Protein AF-A0A358JTB9-F1 (afdb_monomer)

Secondary structure (DSSP, 8-state):
-------------------------EEE-------SEEEEE-SHHHHTGGG--BTSEEEEE-S-TT-SS--EEEEEEEE-SS-TT----HHHHHHHHHHHHHHHTT-SEE-HHHHHHHHTT--SSS---HHHHHHHHHHHHHHHHEEEEEEETT----EEEESS-EEEEEEEETTEEEEEEEE-S--HHHHS--S-EEEEEGGGG--TTT-SS--HHHHHHHHHHHHHHHHHHTTSS-SEEEHHHHHHHTT-SS--HHHHHHHHHHHHHHHHHHHHTTSSSEEEEEEETTEEEEEEEE----

Solvent-accessible surface area (backbone atoms only — not comparable to full-atom values): 17750 Å² total; per-residue (Å²): 135,88,83,84,90,84,92,80,88,75,81,81,77,75,75,79,76,71,75,77,78,77,78,63,52,76,44,78,65,85,74,89,52,82,43,66,46,36,38,43,79,61,38,65,71,73,68,44,42,86,73,62,53,70,80,39,78,46,78,41,77,71,46,59,95,87,42,94,65,80,40,51,32,41,36,32,35,39,69,77,62,96,60,97,79,72,73,70,43,67,63,38,52,50,53,49,24,26,49,51,18,31,40,76,49,71,36,51,65,46,37,40,63,58,40,54,26,52,57,39,28,50,63,96,82,67,86,75,56,68,73,58,36,48,55,38,46,57,39,52,54,48,30,44,36,26,33,39,38,37,41,44,73,96,45,92,68,62,51,73,48,30,45,36,45,52,47,71,26,36,27,38,58,92,94,42,78,42,70,25,34,38,49,78,55,80,41,48,80,75,65,59,91,57,98,38,61,48,77,45,62,20,63,73,48,38,40,62,93,68,43,83,72,79,46,73,65,52,50,47,48,50,56,50,50,52,54,51,49,54,35,27,74,69,70,74,41,72,49,64,48,46,48,64,61,52,30,56,67,69,69,45,88,78,73,47,74,67,50,52,53,52,52,50,53,50,51,52,40,50,51,48,49,35,32,76,69,62,72,30,69,46,74,44,82,40,64,60,86,95,43,78,47,30,38,37,55,41,62,73,86,128

Radius of gyration: 23.92 Å; Cα contacts (8 Å, |Δi|>4): 451; chains: 1; bounding box: 67×78×58 Å

Nearest PDB structures (foldseek):
  2k86-assembly1_A  TM=4.422E-01  e=5.696E+00  Homo sapiens
  7x2u-assembly1_D  TM=4.436E-01  e=5.067E+00  Homo sapiens
  2xv4-assembly1_S  TM=2.880E-01  e=2.371E+00  Homo sapiens
  2e64-assembly1_A  TM=1.725E-01  e=2.995E+00  Pyrococcus horikoshii OT3

Foldseek 3Di:
DDDDDDDDDDDPPPPPPPPPPPPFAEDEDPDQFQQQKFKQQQFPVLVCLVVADAPDKDKDFRDDPPDPDIWIKIKHKHFQDDDPPLRQALLLSLLLSLVLSSVVRVDQKFALVSSLCLLQVHDPPDDDDPVSSVVSVSSVVRQQRMWMWMGTPPDPDIQTHGQFPWGWHFYDDPPDTGTMTRGPDRRRSVVPPDPRMDMDGSNLSHLCVQDVDQDSLLSSLSVVVVSQLVCVLVVNDAQWDFVVVSCVSVVHPDADPVNVVVNVSSNVSSQVSCCVVLVFVDKDFDDDPPDTGTIGTHHDRD

Mean predicted aligned error: 8.47 Å

pLDDT: mean 85.27, std 17.29, range [26.61, 98.44]

Structure (mmCIF, N/CA/C/O backbone):
data_AF-A0A358JTB9-F1
#
_entry.id   AF-A0A358JTB9-F1
#
loop_
_atom_site.group_PDB
_atom_site.id
_atom_site.type_symbol
_atom_site.label_atom_id
_atom_site.label_alt_id
_atom_site.label_comp_id
_atom_site.label_asym_id
_atom_site.label_entity_id
_atom_site.label_seq_id
_atom_site.pdbx_PDB_ins_code
_atom_site.Cartn_x
_atom_site.Cartn_y
_atom_site.Cartn_z
_atom_site.occupancy
_atom_site.B_iso_or_equiv
_atom_site.auth_seq_id
_atom_site.auth_comp_id
_atom_site.auth_asym_id
_atom_site.auth_atom_id
_atom_site.pdbx_PDB_model_num
ATOM 1 N N . MET A 1 1 ? 42.962 61.007 -30.031 1.00 36.38 1 MET A N 1
ATOM 2 C CA . MET A 1 1 ? 43.583 60.601 -28.750 1.00 36.38 1 MET A CA 1
ATOM 3 C C . MET A 1 1 ? 43.203 59.144 -28.533 1.00 36.38 1 MET A C 1
ATOM 5 O O . MET A 1 1 ? 42.040 58.893 -28.272 1.00 36.38 1 MET A O 1
ATOM 9 N N . LEU A 1 2 ? 43.997 58.202 -29.063 1.00 28.02 2 LEU A N 1
ATOM 10 C CA . LEU A 1 2 ? 45.122 57.519 -28.379 1.00 28.02 2 LEU A CA 1
ATOM 11 C C . LEU A 1 2 ? 44.565 56.667 -27.213 1.00 28.02 2 LEU A C 1
ATOM 13 O O . LEU A 1 2 ? 44.093 57.263 -26.257 1.00 28.02 2 LEU A O 1
ATOM 17 N N . VAL A 1 3 ? 44.527 55.322 -27.221 1.00 29.31 3 VAL A N 1
ATOM 18 C CA . VAL A 1 3 ? 45.438 54.304 -27.798 1.00 29.31 3 VAL A CA 1
ATOM 19 C C . VAL A 1 3 ? 44.709 52.963 -28.125 1.00 29.31 3 VAL A C 1
ATOM 21 O O . VAL A 1 3 ? 43.891 52.500 -27.341 1.00 29.31 3 VAL A O 1
ATOM 24 N N . GLN A 1 4 ? 45.045 52.410 -29.307 1.00 29.06 4 GLN A N 1
ATOM 25 C CA . GLN A 1 4 ? 45.130 51.023 -29.868 1.00 29.06 4 GLN A CA 1
ATOM 26 C C . GLN A 1 4 ? 44.635 49.779 -29.070 1.00 29.06 4 GLN A C 1
ATOM 28 O O . GLN A 1 4 ? 44.999 49.610 -27.914 1.00 29.06 4 GLN A O 1
ATOM 33 N N . THR A 1 5 ? 43.730 48.931 -29.613 1.00 33.41 5 THR A N 1
ATOM 34 C CA . THR A 1 5 ? 43.894 47.673 -30.430 1.00 33.41 5 THR A CA 1
ATOM 35 C C . THR A 1 5 ? 44.739 46.555 -29.782 1.00 33.41 5 THR A C 1
ATOM 37 O O . THR A 1 5 ? 45.914 46.761 -29.510 1.00 33.41 5 THR A O 1
ATOM 40 N N . SER A 1 6 ? 44.229 45.331 -29.590 1.00 29.33 6 SER A N 1
ATOM 41 C CA . SER A 1 6 ? 44.178 44.309 -30.652 1.00 29.33 6 SER A CA 1
ATOM 42 C C . SER A 1 6 ? 43.242 43.132 -30.330 1.00 29.33 6 SER A C 1
ATOM 44 O O . SER A 1 6 ? 43.106 42.694 -29.189 1.00 29.33 6 SER A O 1
ATOM 46 N N . GLU A 1 7 ? 42.604 42.644 -31.392 1.00 35.16 7 GLU A N 1
ATOM 47 C CA . GLU A 1 7 ? 41.794 41.435 -31.475 1.00 35.16 7 GLU A CA 1
ATOM 48 C C . GLU A 1 7 ? 42.663 40.176 -31.342 1.00 35.16 7 GLU A C 1
ATOM 50 O O . GLU A 1 7 ? 43.732 40.066 -31.940 1.00 35.16 7 GLU A O 1
ATOM 55 N N . GLY A 1 8 ? 42.160 39.209 -30.581 1.00 29.36 8 GLY A N 1
ATOM 56 C CA . GLY A 1 8 ? 42.740 37.882 -30.395 1.00 29.36 8 GLY A CA 1
ATOM 57 C C . GLY A 1 8 ? 41.658 36.920 -29.919 1.00 29.36 8 GLY A C 1
ATOM 58 O O . GLY A 1 8 ? 41.748 36.356 -28.834 1.00 29.36 8 GLY A O 1
ATOM 59 N N . GLY A 1 9 ? 40.573 36.818 -30.690 1.00 32.62 9 GLY A N 1
ATOM 60 C CA . GLY A 1 9 ? 39.510 35.848 -30.458 1.00 32.62 9 GLY A CA 1
ATOM 61 C C . GLY A 1 9 ? 39.944 34.468 -30.938 1.00 32.62 9 GLY A C 1
ATOM 62 O O . GLY A 1 9 ? 39.880 34.184 -32.129 1.00 32.62 9 GLY A O 1
ATOM 63 N N . SER A 1 10 ? 40.365 33.609 -30.013 1.00 30.97 10 SER A N 1
ATOM 64 C CA . SER A 1 10 ? 40.464 32.167 -30.236 1.00 30.97 10 SER A CA 1
ATOM 65 C C . SER A 1 10 ? 39.350 31.471 -29.457 1.00 30.97 10 SER A C 1
ATOM 67 O O . SER A 1 10 ? 39.393 31.372 -28.232 1.00 30.97 10 SER A O 1
ATOM 69 N N . GLU A 1 11 ? 38.337 31.070 -30.221 1.00 29.67 11 GLU A N 1
ATOM 70 C CA . GLU A 1 11 ? 37.291 30.079 -29.967 1.00 29.67 11 GLU A CA 1
ATOM 71 C C . GLU A 1 11 ? 37.370 29.329 -28.626 1.00 29.67 11 GLU A C 1
ATOM 73 O O . GLU A 1 11 ? 38.140 28.383 -28.452 1.00 29.67 11 GLU A O 1
ATOM 78 N N . ILE A 1 12 ? 36.453 29.655 -27.712 1.00 26.61 12 ILE A N 1
ATOM 79 C CA . ILE A 1 12 ? 36.006 28.679 -26.721 1.00 26.61 12 ILE A CA 1
ATOM 80 C C . ILE A 1 12 ? 35.143 27.680 -27.493 1.00 26.61 12 ILE A C 1
ATOM 82 O O . ILE A 1 12 ? 33.977 27.943 -27.789 1.00 26.61 12 ILE A O 1
ATOM 86 N N . LYS A 1 13 ? 35.735 26.537 -27.852 1.00 30.64 13 LYS A N 1
ATOM 87 C CA . LYS A 1 13 ? 34.982 25.350 -28.259 1.00 30.64 13 LYS A CA 1
ATOM 88 C C . LYS A 1 13 ? 34.082 24.958 -27.093 1.00 30.64 13 LYS A C 1
ATOM 90 O O . LYS A 1 13 ? 34.521 24.302 -26.152 1.00 30.64 13 LYS A O 1
ATOM 95 N N . ILE A 1 14 ? 32.822 25.374 -27.162 1.00 30.16 14 ILE A N 1
ATOM 96 C CA . ILE A 1 14 ? 31.749 24.751 -26.399 1.00 30.16 14 ILE A CA 1
ATOM 97 C C . ILE A 1 14 ? 31.669 23.330 -26.950 1.00 30.16 14 ILE A C 1
ATOM 99 O O . ILE A 1 14 ? 31.154 23.098 -28.044 1.00 30.16 14 ILE A O 1
ATOM 103 N N . ALA A 1 15 ? 32.275 22.388 -26.232 1.00 31.12 15 ALA A N 1
ATOM 104 C CA . ALA A 1 15 ? 31.964 20.990 -26.413 1.00 31.12 15 ALA A CA 1
ATOM 105 C C . ALA A 1 15 ? 30.465 20.855 -26.127 1.00 31.12 15 ALA A C 1
ATOM 107 O O . ALA A 1 15 ? 30.024 20.982 -24.986 1.00 31.12 15 ALA A O 1
ATOM 108 N N . ASN A 1 16 ? 29.682 20.664 -27.188 1.00 34.22 16 ASN A N 1
ATOM 109 C CA . ASN A 1 16 ? 28.409 19.976 -27.088 1.00 34.22 16 ASN A CA 1
ATOM 110 C C . ASN A 1 16 ? 28.732 18.591 -26.519 1.00 34.22 16 ASN A C 1
ATOM 112 O O . ASN A 1 16 ? 29.048 17.667 -27.269 1.00 34.22 16 ASN A O 1
ATOM 116 N N . GLU A 1 17 ? 28.705 18.457 -25.195 1.00 36.50 17 GLU A N 1
ATOM 117 C CA . GLU A 1 17 ? 28.453 17.165 -24.579 1.00 36.50 17 GLU A CA 1
ATOM 118 C C . GLU A 1 17 ? 27.043 16.778 -25.010 1.00 36.50 17 GLU A C 1
ATOM 120 O O . GLU A 1 17 ? 26.035 17.291 -24.525 1.00 36.50 17 GLU A O 1
ATOM 125 N N . LEU A 1 18 ? 27.020 15.946 -26.050 1.00 36.28 18 LEU A N 1
ATOM 126 C CA . LEU A 1 18 ? 25.883 15.158 -26.476 1.00 36.28 18 LEU A CA 1
ATOM 127 C C . LEU A 1 18 ? 25.197 14.621 -25.222 1.00 36.28 18 LEU A C 1
ATOM 129 O O . LEU A 1 18 ? 25.770 13.813 -24.494 1.00 36.28 18 LEU A O 1
ATOM 133 N N . SER A 1 19 ? 23.969 15.074 -24.975 1.00 39.47 19 SER A N 1
ATOM 134 C CA . SER A 1 19 ? 23.049 14.326 -24.137 1.00 39.47 19 SER A CA 1
ATOM 135 C C . SER A 1 19 ? 22.984 12.924 -24.728 1.00 39.47 19 SER A C 1
ATOM 137 O O . SER A 1 19 ? 22.499 12.767 -25.850 1.00 39.47 19 SER A O 1
ATOM 139 N N . GLU A 1 20 ? 23.524 11.932 -24.024 1.00 39.94 20 GLU A N 1
ATOM 140 C CA . GLU A 1 20 ? 23.315 10.535 -24.371 1.00 39.94 20 GLU A CA 1
ATOM 141 C C . GLU A 1 20 ? 21.801 10.329 -24.486 1.00 39.94 20 GLU A C 1
ATOM 143 O O . GLU A 1 20 ? 21.075 10.394 -23.490 1.00 39.94 20 GLU A O 1
ATOM 148 N N . GLU A 1 21 ? 21.302 10.143 -25.710 1.00 40.84 21 GLU A N 1
ATOM 149 C CA . GLU A 1 21 ? 19.963 9.616 -25.931 1.00 40.84 21 GLU A CA 1
ATOM 150 C C . GLU A 1 21 ? 19.952 8.230 -25.294 1.00 40.84 21 GLU A C 1
ATOM 152 O O . GLU A 1 21 ? 20.374 7.243 -25.899 1.00 40.84 21 GLU A O 1
ATOM 157 N N . THR A 1 22 ? 19.527 8.156 -24.031 1.00 48.09 22 THR A N 1
ATOM 158 C CA . THR A 1 22 ? 19.344 6.886 -23.342 1.00 48.09 22 THR A CA 1
ATOM 159 C C . THR A 1 22 ? 18.311 6.110 -24.144 1.00 48.09 22 THR A C 1
ATOM 161 O O . THR A 1 22 ? 17.117 6.417 -24.117 1.00 48.09 22 THR A O 1
ATOM 164 N N . THR A 1 23 ? 18.775 5.149 -24.935 1.00 58.22 23 THR A N 1
ATOM 165 C CA . THR A 1 23 ? 17.913 4.391 -25.830 1.00 58.22 23 THR A CA 1
ATOM 166 C C . THR A 1 23 ? 17.048 3.488 -24.957 1.00 58.22 23 THR A C 1
ATOM 168 O O . THR A 1 23 ? 17.535 2.530 -24.363 1.00 58.22 23 THR A O 1
ATOM 171 N N . ILE A 1 24 ? 15.768 3.832 -24.808 1.00 74.31 24 ILE A N 1
ATOM 172 C CA . ILE A 1 24 ? 14.828 3.029 -24.023 1.00 74.31 24 ILE A CA 1
ATOM 173 C C . ILE A 1 24 ? 14.549 1.738 -24.799 1.00 74.31 24 ILE A C 1
ATOM 175 O O . ILE A 1 24 ? 13.971 1.775 -25.889 1.00 74.31 24 ILE A O 1
ATOM 179 N N . GLU A 1 25 ? 14.942 0.602 -24.222 1.00 82.69 25 GLU A N 1
ATOM 180 C CA . GLU A 1 25 ? 14.708 -0.728 -24.788 1.00 82.69 25 GLU A CA 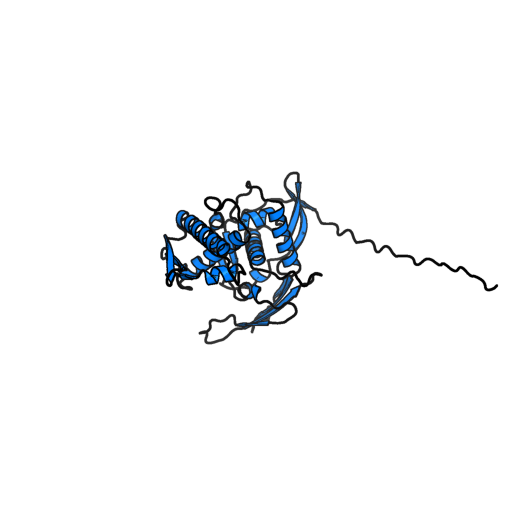1
ATOM 181 C C . GLU A 1 25 ? 13.213 -0.953 -25.065 1.00 82.69 25 GLU A C 1
ATOM 183 O O . GLU A 1 25 ? 12.348 -0.541 -24.284 1.00 82.69 25 GLU A O 1
ATOM 188 N N . THR A 1 26 ? 12.900 -1.604 -26.188 1.00 81.88 26 THR A N 1
ATOM 189 C CA . THR A 1 26 ? 11.527 -1.978 -26.544 1.00 81.88 26 THR A CA 1
ATOM 190 C C . THR A 1 26 ? 11.300 -3.459 -26.272 1.00 81.88 26 THR A C 1
ATOM 192 O O . THR A 1 26 ? 12.033 -4.302 -26.779 1.00 81.88 26 THR A O 1
ATOM 195 N N . VAL A 1 27 ? 10.260 -3.772 -25.503 1.00 80.94 27 VAL A N 1
ATOM 196 C CA . VAL A 1 27 ? 9.904 -5.128 -25.076 1.00 80.94 27 VAL A CA 1
ATOM 197 C C . VAL A 1 27 ? 8.472 -5.441 -25.512 1.00 80.94 27 VAL A C 1
ATOM 199 O O . VAL A 1 27 ? 7.544 -4.663 -25.269 1.00 80.94 27 VAL A O 1
ATOM 202 N N . GLU A 1 28 ? 8.258 -6.597 -26.139 1.00 75.69 28 GLU A N 1
ATOM 203 C CA . GLU A 1 28 ? 6.903 -7.083 -26.409 1.00 75.69 28 GLU A CA 1
ATOM 204 C C . GLU A 1 28 ? 6.251 -7.606 -25.126 1.00 75.69 28 GLU A C 1
ATOM 206 O O . GLU A 1 28 ? 6.822 -8.408 -24.383 1.00 75.69 28 GLU A O 1
ATOM 211 N N . MET A 1 29 ? 5.018 -7.173 -24.852 1.00 69.75 29 MET A N 1
ATOM 212 C CA . MET A 1 29 ? 4.254 -7.738 -23.745 1.00 69.75 29 MET A CA 1
ATOM 213 C C . MET A 1 29 ? 3.635 -9.069 -24.167 1.00 69.75 29 MET A C 1
ATOM 215 O O . MET A 1 29 ? 2.569 -9.098 -24.775 1.00 69.75 29 MET A O 1
ATOM 219 N N . PHE A 1 30 ? 4.279 -10.172 -23.788 1.00 62.62 30 PHE A N 1
ATOM 220 C CA . PHE A 1 30 ? 3.823 -11.517 -24.141 1.00 62.62 30 PHE A CA 1
ATOM 221 C C . PHE A 1 30 ? 2.444 -11.852 -23.551 1.00 62.62 30 PHE A C 1
ATOM 223 O O . PHE A 1 30 ? 1.518 -12.193 -24.285 1.00 62.62 30 PHE A O 1
ATOM 230 N N . THR A 1 31 ? 2.262 -11.768 -22.225 1.00 68.25 31 THR A N 1
ATOM 231 C CA . THR A 1 31 ? 0.960 -12.002 -21.565 1.00 68.25 31 THR A CA 1
ATOM 232 C C . THR A 1 31 ? 0.922 -11.373 -20.170 1.00 68.25 31 THR A C 1
ATOM 234 O O . THR A 1 31 ? 1.628 -11.808 -19.264 1.00 68.25 31 THR A O 1
ATOM 237 N N . ALA A 1 32 ? 0.058 -10.377 -19.960 1.00 79.69 32 ALA A N 1
ATOM 238 C CA . ALA A 1 32 ? -0.182 -9.817 -18.630 1.00 79.69 32 ALA A CA 1
ATOM 239 C C . ALA A 1 32 ? -1.028 -10.777 -17.772 1.00 79.69 32 ALA A C 1
ATOM 241 O O . ALA A 1 32 ? -2.175 -11.087 -18.108 1.00 79.69 32 ALA A O 1
ATOM 242 N N . VAL A 1 33 ? -0.498 -11.208 -16.626 1.00 86.62 33 VAL A N 1
ATOM 243 C CA . VAL A 1 33 ? -1.208 -12.075 -15.678 1.00 86.62 33 VAL A CA 1
ATOM 244 C C . VAL A 1 33 ? -1.988 -11.222 -14.683 1.00 86.62 33 VAL A C 1
ATOM 246 O O . VAL A 1 33 ? -1.425 -10.462 -13.892 1.00 86.62 33 VAL A O 1
ATOM 249 N N . LYS A 1 34 ? -3.317 -11.376 -14.657 1.00 87.12 34 LYS A N 1
ATOM 250 C CA . LYS A 1 34 ? -4.155 -10.718 -13.647 1.00 87.12 34 LYS A CA 1
ATOM 251 C C . LYS A 1 34 ? -3.880 -11.310 -12.261 1.00 87.12 34 LYS A C 1
ATOM 253 O O . LYS A 1 34 ? -4.243 -12.454 -11.983 1.00 87.12 34 LYS A O 1
ATOM 258 N N . ALA A 1 35 ? -3.338 -10.502 -11.355 1.00 91.31 35 ALA A N 1
ATOM 259 C CA . ALA A 1 35 ? -3.172 -10.887 -9.960 1.00 91.31 35 ALA A CA 1
ATOM 260 C C . ALA A 1 35 ? -4.541 -11.043 -9.266 1.00 91.31 35 ALA A C 1
ATOM 262 O O . ALA A 1 35 ? -5.291 -10.085 -9.084 1.00 91.31 35 ALA A O 1
ATOM 263 N N . LYS A 1 36 ? -4.880 -12.274 -8.857 1.00 94.00 36 LYS A N 1
ATOM 264 C CA . LYS A 1 36 ? -6.113 -12.565 -8.093 1.00 94.00 36 LYS A CA 1
ATOM 265 C C . LYS A 1 36 ? -6.022 -12.099 -6.640 1.00 94.00 36 LYS A C 1
ATOM 267 O O . LYS A 1 36 ? -7.040 -11.874 -5.988 1.00 94.00 36 LYS A O 1
ATOM 272 N N . LYS A 1 37 ? -4.803 -11.989 -6.115 1.00 96.56 37 LYS A N 1
ATOM 273 C CA . LYS A 1 37 ? -4.530 -11.592 -4.737 1.00 96.56 37 LYS A CA 1
ATOM 274 C C . LYS A 1 37 ? -3.851 -10.236 -4.694 1.00 96.56 37 LYS A C 1
ATOM 276 O O . LYS A 1 37 ? -3.056 -9.904 -5.565 1.00 96.56 37 LYS A O 1
ATOM 281 N N . HIS A 1 38 ? -4.166 -9.477 -3.657 1.00 97.69 38 HIS A N 1
ATOM 282 C CA . HIS A 1 38 ? -3.474 -8.249 -3.319 1.00 97.69 38 HIS A CA 1
ATOM 283 C C . HIS A 1 38 ? -2.656 -8.470 -2.042 1.00 97.69 38 HIS A C 1
ATOM 285 O O . HIS A 1 38 ? -3.176 -8.952 -1.031 1.00 97.69 38 HIS A O 1
ATOM 291 N N . ILE A 1 39 ? -1.366 -8.161 -2.128 1.00 97.31 39 ILE A N 1
ATOM 292 C CA . ILE A 1 39 ? -0.367 -8.323 -1.079 1.00 97.31 39 ILE A CA 1
ATOM 293 C C . ILE A 1 39 ? -0.145 -6.968 -0.415 1.00 97.31 39 ILE A C 1
ATOM 295 O O . ILE A 1 39 ? 0.282 -6.019 -1.061 1.00 97.31 39 ILE A O 1
ATOM 299 N N . ILE A 1 40 ? -0.388 -6.900 0.891 1.00 96.94 40 ILE A N 1
ATOM 300 C CA . ILE A 1 40 ? -0.136 -5.725 1.724 1.00 96.94 40 ILE A CA 1
ATOM 301 C C . ILE A 1 40 ? 1.041 -6.050 2.637 1.00 96.94 40 ILE A C 1
ATOM 303 O O . ILE A 1 40 ? 0.920 -6.851 3.575 1.00 96.94 40 ILE A O 1
ATOM 307 N N . LEU A 1 41 ? 2.176 -5.396 2.399 1.00 94.81 41 LEU A N 1
ATOM 308 C CA . LEU A 1 41 ? 3.321 -5.486 3.297 1.00 94.81 41 LEU A CA 1
ATOM 309 C C . LEU A 1 41 ? 2.982 -4.808 4.631 1.00 94.81 41 LEU A C 1
ATOM 311 O O . LEU A 1 41 ? 2.617 -3.629 4.686 1.00 94.81 41 LEU A O 1
ATOM 315 N N . ASN A 1 42 ? 3.065 -5.570 5.723 1.00 92.50 42 ASN A N 1
ATOM 316 C CA . ASN A 1 42 ? 2.645 -5.133 7.054 1.00 92.50 42 ASN A CA 1
ATOM 317 C C . ASN A 1 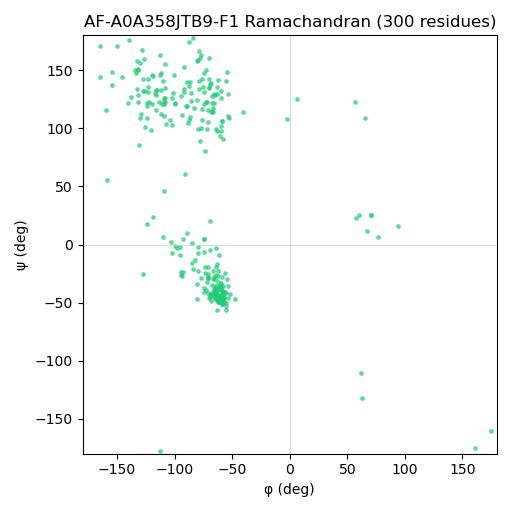42 ? 3.760 -5.246 8.106 1.00 92.50 42 ASN A C 1
ATOM 319 O O . ASN A 1 42 ? 3.485 -5.218 9.309 1.00 92.50 42 ASN A O 1
ATOM 323 N N . HIS A 1 43 ? 5.013 -5.350 7.675 1.00 90.19 43 HIS A N 1
ATOM 324 C CA . HIS A 1 43 ? 6.147 -5.309 8.590 1.00 90.19 43 HIS A CA 1
ATOM 325 C C . HIS A 1 43 ? 6.487 -3.886 9.035 1.00 90.19 43 HIS A C 1
ATOM 327 O O . HIS A 1 43 ? 6.030 -2.897 8.452 1.00 90.19 43 HIS A O 1
ATOM 333 N N . LYS A 1 44 ? 7.220 -3.774 10.151 1.00 89.06 44 LYS A N 1
ATOM 334 C CA . LYS A 1 44 ? 7.428 -2.482 10.820 1.00 89.06 44 LYS A CA 1
ATOM 335 C C . LYS A 1 44 ? 8.200 -1.476 9.964 1.00 89.06 44 LYS A C 1
ATOM 337 O O . LYS A 1 44 ? 7.832 -0.312 10.005 1.00 89.06 44 LYS A O 1
ATOM 342 N N . ILE A 1 45 ? 9.172 -1.920 9.166 1.00 89.81 45 ILE A N 1
ATOM 343 C CA . ILE A 1 45 ? 9.995 -1.048 8.308 1.00 89.81 45 ILE A CA 1
ATOM 344 C C . ILE A 1 45 ? 9.116 -0.341 7.271 1.00 89.81 45 ILE A C 1
ATOM 346 O O . ILE A 1 45 ? 9.122 0.880 7.170 1.00 89.81 45 ILE A O 1
ATOM 350 N N . VAL A 1 46 ? 8.262 -1.092 6.566 1.00 90.69 46 VAL A N 1
ATOM 351 C CA . VAL A 1 46 ? 7.277 -0.516 5.631 1.00 90.69 46 VAL A CA 1
ATOM 352 C C . VAL A 1 46 ? 6.227 0.336 6.352 1.00 90.69 46 VAL A C 1
ATOM 354 O O . VAL A 1 46 ? 5.645 1.251 5.771 1.00 90.69 46 VAL A O 1
ATOM 357 N N . ASN A 1 47 ? 5.897 0.031 7.606 1.00 90.00 47 ASN A N 1
ATOM 358 C CA . ASN A 1 47 ? 4.912 0.798 8.371 1.00 90.00 47 ASN A CA 1
ATOM 359 C C . ASN A 1 47 ? 5.465 2.101 8.963 1.00 90.00 47 ASN A C 1
ATOM 361 O O . ASN A 1 47 ? 4.667 3.004 9.198 1.00 90.00 47 ASN A O 1
ATOM 365 N N . SER A 1 48 ? 6.779 2.213 9.156 1.00 89.50 48 SER A N 1
ATOM 366 C CA . SER A 1 48 ? 7.455 3.436 9.600 1.00 89.50 48 SER A CA 1
ATOM 367 C C . SER A 1 48 ? 7.870 4.344 8.443 1.00 89.50 48 SER A C 1
ATOM 369 O O . SER A 1 48 ? 8.590 5.309 8.659 1.00 89.50 48 SER A O 1
ATOM 371 N N . SER A 1 49 ? 7.427 4.067 7.212 1.00 89.31 49 SER A N 1
ATOM 372 C CA . SER A 1 49 ? 7.915 4.772 6.024 1.00 89.31 49 SER A CA 1
ATOM 373 C C . SER A 1 49 ? 7.636 6.271 5.994 1.00 89.31 49 SER A C 1
ATOM 375 O O . SER A 1 49 ? 8.400 7.032 5.412 1.00 89.31 49 SER A O 1
ATOM 377 N N . LYS A 1 50 ? 6.572 6.710 6.671 1.00 86.31 50 LYS A N 1
ATOM 378 C CA . LYS A 1 50 ? 6.262 8.131 6.883 1.00 86.31 50 LYS A CA 1
ATOM 379 C C . LYS A 1 50 ? 7.290 8.850 7.771 1.00 86.31 50 LYS A C 1
ATOM 381 O O . LYS A 1 50 ? 7.409 10.067 7.694 1.00 86.31 50 LYS A O 1
ATOM 386 N N . ASP A 1 51 ? 8.008 8.089 8.594 1.00 87.12 51 ASP A N 1
ATOM 387 C C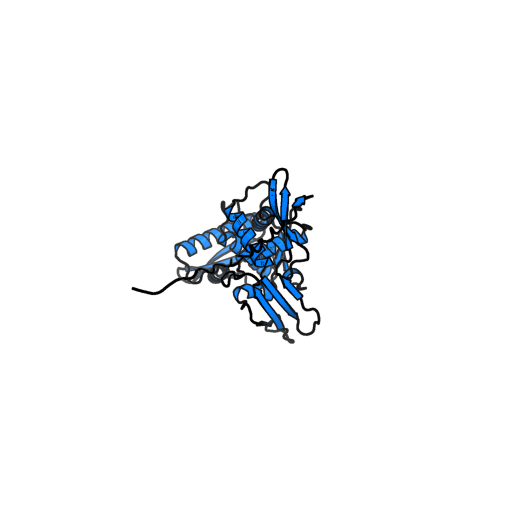A . ASP A 1 51 ? 8.972 8.569 9.582 1.00 87.12 51 ASP A CA 1
ATOM 388 C C . ASP A 1 51 ? 10.422 8.377 9.096 1.00 87.12 51 ASP A C 1
ATOM 390 O O . ASP A 1 51 ? 11.362 8.684 9.825 1.00 87.12 51 ASP A O 1
ATOM 394 N N . TRP A 1 52 ? 10.629 7.865 7.874 1.00 88.56 52 TRP A N 1
ATOM 395 C CA . TRP A 1 52 ? 11.965 7.674 7.312 1.00 88.56 52 TRP A CA 1
ATOM 396 C C . TRP A 1 52 ? 12.692 9.010 7.143 1.00 88.56 52 TRP A C 1
ATOM 398 O O . TRP A 1 52 ? 12.182 9.956 6.531 1.00 88.56 52 TRP A O 1
ATOM 408 N N . ILE A 1 53 ? 13.923 9.059 7.648 1.00 86.81 53 ILE A N 1
ATOM 409 C CA . ILE A 1 53 ? 14.804 10.218 7.539 1.00 86.81 53 ILE A CA 1
ATOM 410 C C . ILE A 1 53 ? 15.857 9.910 6.478 1.00 86.81 53 ILE A C 1
ATOM 412 O O . ILE A 1 53 ? 16.754 9.100 6.690 1.00 86.81 53 ILE A O 1
ATOM 416 N N . TYR A 1 54 ? 15.730 10.556 5.322 1.00 86.56 54 TYR A N 1
ATOM 417 C CA . TYR A 1 54 ? 16.622 10.329 4.189 1.00 86.56 54 TYR A CA 1
ATOM 418 C C . TYR A 1 54 ? 18.034 10.842 4.507 1.00 86.56 54 TYR A C 1
ATOM 420 O O . TYR A 1 54 ? 18.190 11.903 5.113 1.00 86.56 54 TYR A O 1
ATOM 428 N N . GLY A 1 55 ? 19.053 10.084 4.105 1.00 84.69 55 GLY A N 1
ATOM 429 C CA . GLY A 1 55 ? 20.463 10.380 4.361 1.00 84.69 55 GLY A CA 1
ATOM 430 C C . GLY A 1 55 ? 20.929 10.085 5.790 1.00 84.69 55 GLY A C 1
ATOM 431 O O . GLY A 1 55 ? 22.056 10.431 6.134 1.00 84.69 55 GLY A O 1
ATOM 432 N N . LYS A 1 56 ? 20.090 9.471 6.636 1.00 85.94 56 LYS A N 1
ATOM 433 C CA . LYS A 1 56 ? 20.466 9.061 7.994 1.00 85.94 56 LYS A CA 1
ATOM 434 C C . LYS A 1 56 ? 20.138 7.595 8.236 1.00 85.94 56 LYS A C 1
ATOM 436 O O . LYS A 1 56 ? 19.096 7.101 7.811 1.00 85.94 56 LYS A O 1
ATOM 441 N N . GLU A 1 57 ? 21.020 6.925 8.968 1.00 88.19 57 GLU A N 1
ATOM 442 C CA . GLU A 1 57 ? 20.708 5.625 9.550 1.00 88.19 57 GLU A CA 1
ATOM 443 C C . GLU A 1 57 ? 19.681 5.802 10.673 1.00 88.19 57 GLU A C 1
ATOM 445 O O . GLU A 1 57 ? 19.682 6.788 11.413 1.00 88.19 57 GLU A O 1
ATOM 450 N N . SER A 1 58 ? 18.766 4.851 10.763 1.00 89.75 58 SER A N 1
ATOM 451 C CA . SER A 1 58 ? 17.736 4.768 11.783 1.00 89.75 58 SER A CA 1
ATOM 452 C C . SER A 1 58 ? 17.683 3.349 12.324 1.00 89.75 58 SER A C 1
ATOM 454 O O . SER A 1 58 ? 17.878 2.379 11.594 1.00 89.75 58 SER A O 1
ATOM 456 N N . GLU A 1 59 ? 17.356 3.217 13.602 1.00 89.69 59 GLU A N 1
ATOM 457 C CA . GLU A 1 59 ? 17.161 1.923 14.242 1.00 89.69 59 GLU A CA 1
ATOM 458 C C . GLU A 1 59 ? 15.687 1.738 14.599 1.00 89.69 59 GLU A C 1
ATOM 460 O O . GLU A 1 59 ? 15.033 2.632 15.144 1.00 89.69 59 GLU A O 1
ATOM 465 N N . LEU A 1 60 ? 15.140 0.567 14.277 1.00 87.56 60 LEU A N 1
ATOM 466 C CA . LEU A 1 60 ? 13.750 0.234 14.542 1.00 87.56 60 LEU A CA 1
ATOM 467 C C . LEU A 1 60 ? 13.655 -1.037 15.369 1.00 87.56 60 LEU A C 1
ATOM 469 O O . LEU A 1 60 ? 14.007 -2.120 14.912 1.00 87.56 60 LEU A O 1
ATOM 473 N N . ASN A 1 61 ? 13.065 -0.941 16.558 1.00 85.06 61 ASN A N 1
ATOM 474 C CA . ASN A 1 61 ? 12.707 -2.129 17.319 1.00 85.06 61 ASN A CA 1
ATOM 475 C C . ASN A 1 61 ? 11.566 -2.875 16.608 1.00 85.06 61 ASN A C 1
ATOM 477 O O . ASN A 1 61 ? 10.430 -2.391 16.535 1.00 85.06 61 ASN A O 1
ATOM 481 N N . VAL A 1 62 ? 11.842 -4.080 16.112 1.00 81.62 62 VAL A N 1
ATOM 482 C CA . VAL A 1 62 ? 10.892 -4.927 15.373 1.00 81.62 62 VAL A CA 1
ATOM 483 C C . VAL A 1 62 ? 10.184 -5.961 16.249 1.00 81.62 62 VAL A C 1
ATOM 485 O O . VAL A 1 62 ? 9.190 -6.556 15.827 1.00 81.62 62 VAL A O 1
ATOM 488 N N . SER A 1 63 ? 10.606 -6.113 17.503 1.00 79.94 63 SER A N 1
ATOM 489 C CA . SER A 1 63 ? 10.000 -7.037 18.462 1.00 79.94 63 SER A CA 1
ATOM 490 C C . SER A 1 63 ? 8.695 -6.505 19.079 1.00 79.94 63 SER A C 1
ATOM 492 O O . SER A 1 63 ? 8.319 -5.336 18.929 1.00 79.94 63 SER A O 1
ATOM 494 N N . ARG A 1 64 ? 7.928 -7.379 19.743 1.00 75.06 64 ARG A N 1
ATOM 495 C CA . ARG A 1 64 ? 6.774 -6.941 20.546 1.00 75.06 64 ARG A CA 1
ATOM 496 C C . ARG A 1 64 ? 7.290 -6.296 21.830 1.00 75.06 64 ARG A C 1
ATOM 498 O O . ARG A 1 64 ? 8.267 -6.768 22.396 1.00 75.06 64 ARG A O 1
ATOM 505 N N . LYS A 1 65 ? 6.565 -5.304 22.354 1.00 74.50 65 LYS A N 1
ATOM 506 C CA . LYS A 1 65 ? 6.920 -4.642 23.622 1.00 74.50 65 LYS A CA 1
ATOM 507 C C . LYS A 1 65 ? 7.079 -5.631 24.793 1.00 74.50 65 LYS A C 1
ATOM 509 O O . LYS A 1 65 ? 7.873 -5.385 25.684 1.00 74.50 65 LYS A O 1
ATOM 514 N N . SER A 1 66 ? 6.353 -6.751 24.770 1.00 76.50 66 SER A N 1
ATOM 515 C CA . SER A 1 66 ? 6.418 -7.823 25.775 1.00 76.50 66 SER A CA 1
ATOM 516 C C . SER A 1 66 ? 7.399 -8.960 25.448 1.00 76.50 66 SER A C 1
ATOM 518 O O . SER A 1 66 ? 7.402 -9.977 26.139 1.00 76.50 66 SER A O 1
ATOM 520 N N . ALA A 1 67 ? 8.181 -8.861 24.369 1.00 79.12 67 ALA A N 1
ATOM 521 C CA . ALA A 1 67 ? 9.123 -9.912 23.998 1.00 79.12 67 ALA A CA 1
ATOM 522 C C . ALA A 1 67 ? 10.294 -9.974 24.992 1.00 79.12 67 ALA A C 1
ATOM 524 O O . ALA A 1 67 ? 10.875 -8.945 25.329 1.00 79.12 67 ALA A O 1
ATOM 525 N N . LYS A 1 68 ? 10.662 -11.192 25.418 1.00 77.88 68 LYS A N 1
ATOM 526 C CA . LYS A 1 68 ? 11.813 -11.427 26.311 1.00 77.88 68 LYS A CA 1
ATOM 527 C C . LYS A 1 68 ? 13.136 -10.982 25.685 1.00 77.88 68 LYS A C 1
ATOM 529 O O . LYS A 1 68 ? 13.992 -10.462 26.382 1.00 77.88 68 LYS A O 1
ATOM 534 N N . VAL A 1 69 ? 13.273 -11.178 24.374 1.00 76.31 69 VAL A N 1
ATOM 535 C CA . VAL A 1 69 ? 14.410 -10.708 23.579 1.00 76.31 69 VAL A CA 1
ATOM 536 C C . VAL A 1 69 ? 13.907 -9.601 22.667 1.00 76.31 69 VAL A C 1
ATOM 538 O O . VAL A 1 69 ? 12.980 -9.814 21.874 1.00 76.31 69 VAL A O 1
ATOM 541 N N . GLN A 1 70 ? 14.493 -8.418 22.815 1.00 79.25 70 GLN A N 1
ATOM 542 C CA . GLN A 1 70 ? 14.262 -7.307 21.904 1.00 79.25 70 GLN A CA 1
ATOM 543 C C . GLN A 1 70 ? 15.092 -7.541 20.641 1.00 79.25 70 GLN A C 1
ATOM 545 O O . GLN A 1 70 ? 16.197 -8.061 20.718 1.00 79.25 70 GLN A O 1
ATOM 550 N N . LYS A 1 71 ? 14.517 -7.217 19.484 1.00 77.25 71 LYS A N 1
ATOM 551 C CA . LYS A 1 71 ? 15.198 -7.283 18.188 1.00 77.25 71 LYS A CA 1
ATOM 552 C C . LYS A 1 71 ? 15.085 -5.929 17.522 1.00 77.25 71 LYS A C 1
ATOM 554 O O . LYS A 1 71 ? 13.960 -5.406 17.449 1.00 77.25 71 LYS A O 1
ATOM 559 N N . SER A 1 72 ? 16.185 -5.403 17.013 1.00 79.62 72 SER A N 1
ATOM 560 C CA . SER A 1 72 ? 16.200 -4.206 16.188 1.00 79.62 72 SER A CA 1
ATOM 561 C C . SER A 1 72 ? 16.602 -4.512 14.746 1.00 79.62 72 SER A C 1
ATOM 563 O O . SER A 1 72 ? 17.044 -5.604 14.392 1.00 79.62 72 SER A O 1
ATOM 565 N N . VAL A 1 73 ? 16.307 -3.556 13.876 1.00 83.00 73 VAL A N 1
ATOM 566 C CA . VAL A 1 73 ? 16.774 -3.526 12.495 1.00 83.00 73 VAL A CA 1
ATOM 567 C C . VAL A 1 73 ? 17.311 -2.133 12.249 1.00 83.00 73 VAL A C 1
ATOM 569 O O . VAL A 1 73 ? 16.608 -1.149 12.510 1.00 83.00 73 VAL A O 1
ATOM 572 N N . LYS A 1 74 ? 18.537 -2.057 11.741 1.00 85.12 74 LYS A N 1
ATOM 573 C CA . LYS A 1 74 ? 19.116 -0.810 11.258 1.00 85.12 74 LYS A CA 1
ATOM 574 C C . LYS A 1 74 ? 18.736 -0.633 9.806 1.00 85.12 74 LYS A C 1
ATOM 576 O O . LYS A 1 74 ? 18.743 -1.586 9.029 1.00 85.12 74 LYS A O 1
ATOM 581 N N . TYR A 1 75 ? 18.354 0.578 9.443 1.00 86.44 75 TYR A N 1
ATOM 582 C CA . TYR A 1 75 ? 18.044 0.891 8.065 1.00 86.44 75 TYR A CA 1
ATOM 583 C C . TYR A 1 75 ? 18.453 2.316 7.717 1.00 86.44 75 TYR A C 1
ATOM 585 O O . TYR A 1 75 ? 18.328 3.233 8.525 1.00 86.44 75 TYR A O 1
ATOM 593 N N . GLY A 1 76 ? 18.923 2.497 6.490 1.00 84.62 76 GLY A N 1
ATOM 594 C CA . GLY A 1 76 ? 19.220 3.798 5.906 1.00 84.62 76 GLY A CA 1
ATOM 595 C C . GLY A 1 76 ? 18.430 3.958 4.620 1.00 84.62 76 GLY A C 1
ATOM 596 O O . GLY A 1 76 ? 18.363 3.025 3.822 1.00 84.62 76 GLY A O 1
ATOM 597 N N . VAL A 1 77 ? 17.827 5.127 4.423 1.00 84.19 77 VAL A N 1
ATOM 598 C CA . VAL A 1 77 ? 17.122 5.464 3.181 1.00 84.19 77 VAL A CA 1
ATOM 599 C C . VAL A 1 77 ? 17.839 6.632 2.534 1.00 84.19 77 VAL A C 1
ATOM 601 O O . VAL A 1 77 ? 18.150 7.612 3.207 1.00 84.19 77 VAL A O 1
ATOM 604 N N . ALA A 1 78 ? 18.095 6.552 1.238 1.00 82.19 78 ALA A N 1
ATOM 605 C CA . ALA A 1 78 ? 18.663 7.642 0.462 1.00 82.19 78 ALA A CA 1
ATOM 606 C C . ALA A 1 78 ? 17.854 7.829 -0.820 1.00 82.19 78 ALA A C 1
ATOM 608 O O . ALA A 1 78 ? 17.252 6.890 -1.334 1.00 82.19 78 ALA A O 1
ATOM 609 N N . TYR A 1 79 ? 17.826 9.057 -1.325 1.00 78.06 79 TYR A N 1
ATOM 610 C CA . TYR A 1 79 ? 17.277 9.351 -2.640 1.00 78.06 79 TYR A CA 1
ATOM 611 C C . TYR A 1 79 ? 18.448 9.675 -3.555 1.00 78.06 79 TYR A C 1
ATOM 613 O O . TYR A 1 79 ? 19.275 10.515 -3.203 1.00 78.06 79 TYR A O 1
ATOM 621 N N . THR A 1 80 ? 18.545 8.975 -4.680 1.00 68.81 80 THR A N 1
ATOM 622 C CA . THR A 1 80 ? 19.662 9.126 -5.621 1.00 68.81 80 THR A CA 1
ATOM 623 C C . THR A 1 80 ? 19.344 10.096 -6.761 1.00 68.81 80 THR A C 1
ATOM 625 O O . THR A 1 80 ? 20.208 10.348 -7.594 1.00 68.81 80 THR A O 1
ATOM 628 N N . GLY A 1 81 ? 18.121 10.639 -6.810 1.00 65.00 81 GLY A N 1
ATOM 629 C CA . GLY A 1 81 ? 17.701 11.659 -7.773 1.00 65.00 81 GLY A CA 1
ATOM 630 C C . GLY A 1 81 ? 17.995 13.097 -7.318 1.00 65.00 81 GLY A C 1
ATOM 631 O O . GLY A 1 81 ? 18.402 13.357 -6.187 1.00 65.00 81 GLY A O 1
ATOM 632 N N . SER A 1 82 ? 17.744 14.063 -8.203 1.00 56.94 82 SER A N 1
ATOM 633 C CA . SER A 1 82 ? 18.115 15.479 -8.032 1.00 56.94 82 SER A CA 1
ATOM 634 C C . SER A 1 82 ? 17.186 16.304 -7.123 1.00 56.94 82 SER A C 1
ATOM 636 O O . SER A 1 82 ? 17.494 17.454 -6.807 1.00 56.94 82 SER A O 1
ATOM 638 N N . LEU A 1 83 ? 16.050 15.755 -6.681 1.00 51.56 83 LEU A N 1
ATOM 639 C CA . LEU A 1 83 ? 15.011 16.500 -5.960 1.00 51.56 83 LEU A CA 1
ATOM 640 C C . LEU A 1 83 ? 14.874 16.075 -4.490 1.00 51.56 83 LEU A C 1
ATOM 642 O O . LEU A 1 83 ? 14.316 15.031 -4.163 1.00 51.56 83 LEU A O 1
ATOM 646 N N . SER A 1 84 ? 15.245 16.976 -3.578 1.00 47.78 84 SER A N 1
ATOM 647 C CA . SER A 1 84 ? 15.072 16.851 -2.117 1.00 47.78 84 SER A CA 1
ATOM 648 C C . SER A 1 84 ? 13.607 16.798 -1.631 1.00 47.78 84 SER A C 1
ATOM 650 O O . SER A 1 84 ? 13.353 16.617 -0.437 1.00 47.78 84 SER A O 1
ATOM 652 N N . VAL A 1 85 ? 12.630 16.936 -2.538 1.00 55.41 85 VAL A N 1
ATOM 653 C CA . VAL A 1 85 ? 11.187 17.049 -2.235 1.00 55.41 85 VAL A CA 1
ATOM 654 C C . VAL A 1 85 ? 10.415 15.739 -2.493 1.00 55.41 85 VAL A C 1
ATOM 656 O O . VAL A 1 85 ? 9.257 15.605 -2.099 1.00 55.41 85 VAL A O 1
ATOM 659 N N . TYR A 1 86 ? 11.044 14.715 -3.075 1.00 66.12 86 TYR A N 1
ATOM 660 C CA . TYR A 1 86 ? 10.371 13.470 -3.474 1.00 66.12 86 TYR A CA 1
ATOM 661 C C . TYR A 1 86 ? 10.390 12.385 -2.384 1.00 66.12 86 TYR A C 1
ATOM 663 O O . TYR A 1 86 ? 10.878 11.277 -2.578 1.00 66.12 86 TYR A O 1
ATOM 671 N N . ARG A 1 87 ? 9.801 12.669 -1.214 1.00 79.38 87 ARG A N 1
ATOM 672 C CA . ARG A 1 87 ? 9.642 11.642 -0.167 1.00 79.38 87 ARG A CA 1
ATOM 673 C C . ARG A 1 87 ? 8.614 10.580 -0.573 1.00 79.38 87 ARG A C 1
ATOM 675 O O . ARG A 1 87 ? 7.524 10.899 -1.064 1.00 79.38 87 ARG A O 1
ATOM 682 N N . TRP A 1 88 ? 8.959 9.317 -0.332 1.00 88.81 88 TRP A N 1
ATOM 683 C CA . TRP A 1 88 ? 8.061 8.170 -0.488 1.00 88.81 88 TRP A CA 1
ATOM 684 C C . TRP A 1 88 ? 6.928 8.227 0.545 1.00 88.81 88 TRP A C 1
ATOM 686 O O . TRP A 1 88 ? 7.169 8.229 1.752 1.00 88.81 88 TRP A O 1
ATOM 696 N N . ASN A 1 89 ? 5.687 8.328 0.075 1.00 90.81 89 ASN A N 1
ATOM 697 C CA . ASN A 1 89 ? 4.509 8.609 0.892 1.00 90.81 89 ASN A CA 1
ATOM 698 C C . ASN A 1 89 ? 3.537 7.414 0.964 1.00 90.81 89 ASN A C 1
ATOM 700 O O . ASN A 1 89 ? 3.773 6.337 0.414 1.00 90.81 89 ASN A O 1
ATOM 704 N N . THR A 1 90 ? 2.407 7.600 1.654 1.00 93.00 90 THR A N 1
ATOM 705 C CA . THR A 1 90 ? 1.400 6.543 1.820 1.00 93.00 90 THR A CA 1
ATOM 706 C C . THR A 1 90 ? 0.818 6.056 0.494 1.00 93.00 90 THR A C 1
ATOM 708 O O . THR A 1 90 ? 0.529 4.869 0.383 1.00 93.00 90 THR A O 1
ATOM 711 N N . TYR A 1 91 ? 0.637 6.928 -0.503 1.00 95.06 91 TYR A N 1
ATOM 712 C CA . TYR A 1 91 ? 0.181 6.515 -1.832 1.00 95.06 91 TYR A CA 1
ATOM 713 C C . TYR A 1 91 ? 1.240 5.663 -2.530 1.00 95.06 91 TYR A C 1
ATOM 715 O O . TYR A 1 91 ? 0.902 4.596 -3.043 1.00 95.06 91 TYR A O 1
ATOM 723 N N . ASP A 1 92 ? 2.512 6.065 -2.456 1.00 95.56 92 ASP A N 1
ATOM 724 C CA . ASP A 1 92 ? 3.614 5.308 -3.055 1.00 95.56 92 ASP A CA 1
ATOM 725 C C . ASP A 1 92 ? 3.722 3.894 -2.481 1.00 95.56 92 ASP A C 1
ATOM 727 O O . ASP A 1 92 ? 3.919 2.921 -3.205 1.00 95.56 92 ASP A O 1
ATOM 731 N N . LYS A 1 93 ? 3.451 3.742 -1.184 1.00 95.69 93 LYS A N 1
ATOM 732 C CA . LYS A 1 93 ? 3.323 2.429 -0.548 1.00 95.69 93 LYS A CA 1
ATOM 733 C C . LYS A 1 93 ? 2.215 1.556 -1.147 1.00 95.69 93 LYS A C 1
ATOM 735 O O . LYS A 1 93 ? 2.381 0.339 -1.223 1.00 95.69 93 LYS A O 1
ATOM 740 N N . ARG A 1 94 ? 1.087 2.135 -1.570 1.00 96.62 94 ARG A N 1
ATOM 741 C CA . ARG A 1 94 ? -0.005 1.381 -2.224 1.00 96.62 94 ARG A CA 1
ATOM 742 C C . ARG A 1 94 ? 0.380 0.971 -3.642 1.00 96.62 94 ARG A C 1
ATOM 744 O O . ARG A 1 94 ? 0.111 -0.162 -4.039 1.00 96.62 94 ARG A O 1
ATOM 751 N N . VAL A 1 95 ? 1.070 1.853 -4.367 1.00 98.19 95 VAL A N 1
ATOM 752 C CA . VAL A 1 95 ? 1.674 1.531 -5.671 1.00 98.19 95 VAL A CA 1
ATOM 753 C C . VAL A 1 95 ? 2.657 0.372 -5.515 1.00 98.19 95 VAL A C 1
ATOM 755 O O . VAL A 1 95 ? 2.566 -0.620 -6.233 1.00 98.19 95 VAL A O 1
ATOM 758 N N . TYR A 1 96 ? 3.521 0.434 -4.505 1.00 98.25 96 TYR A N 1
ATOM 759 C CA . TYR A 1 96 ? 4.483 -0.616 -4.197 1.00 98.25 96 TYR A CA 1
ATOM 760 C C . TYR A 1 96 ? 3.826 -1.964 -3.886 1.00 98.25 96 TYR A C 1
ATOM 762 O O . TYR A 1 96 ? 4.210 -2.990 -4.442 1.00 98.25 96 TYR A O 1
ATOM 770 N N . ASN A 1 97 ? 2.794 -1.979 -3.040 1.00 98.12 97 ASN A N 1
ATOM 771 C CA . ASN A 1 97 ? 2.033 -3.193 -2.739 1.00 98.12 97 ASN A CA 1
ATOM 772 C C . ASN A 1 97 ? 1.375 -3.786 -3.997 1.00 98.12 97 ASN A C 1
ATOM 774 O O . ASN A 1 97 ? 1.317 -5.009 -4.161 1.00 98.12 97 ASN A O 1
ATOM 778 N N . ALA A 1 98 ? 0.927 -2.941 -4.930 1.00 98.19 98 ALA A N 1
ATOM 779 C CA . ALA A 1 98 ? 0.423 -3.399 -6.217 1.00 98.19 98 ALA A CA 1
ATOM 780 C C . ALA A 1 98 ? 1.519 -3.988 -7.117 1.00 98.19 98 ALA A C 1
ATOM 782 O O . ALA A 1 98 ? 1.303 -5.062 -7.676 1.00 98.19 98 ALA A O 1
ATOM 783 N N . VAL A 1 99 ? 2.696 -3.359 -7.192 1.00 98.44 99 VAL A N 1
ATOM 784 C CA . VAL A 1 99 ? 3.873 -3.908 -7.891 1.00 98.44 99 VAL A CA 1
ATOM 785 C C . VAL A 1 99 ? 4.243 -5.279 -7.328 1.00 98.44 99 VAL A C 1
ATOM 787 O O . VAL A 1 99 ? 4.344 -6.243 -8.080 1.00 98.44 99 VAL A O 1
ATOM 790 N N . VAL A 1 100 ? 4.340 -5.401 -6.002 1.00 97.88 100 VAL A N 1
ATOM 791 C CA . VAL A 1 100 ? 4.614 -6.672 -5.313 1.00 97.88 100 VAL A CA 1
ATOM 792 C C . VAL A 1 100 ? 3.570 -7.734 -5.648 1.00 97.88 100 VAL A C 1
ATOM 794 O O . VAL A 1 100 ? 3.917 -8.883 -5.907 1.00 97.88 100 VAL A O 1
ATOM 797 N N . SER A 1 101 ? 2.291 -7.361 -5.660 1.00 97.88 101 SER A N 1
ATOM 798 C CA . SER A 1 101 ? 1.203 -8.285 -5.990 1.00 97.88 101 SER A CA 1
ATOM 799 C C . SER A 1 101 ? 1.287 -8.798 -7.427 1.00 97.88 101 SER A C 1
ATOM 801 O O . SER A 1 101 ? 1.052 -9.979 -7.669 1.00 97.88 101 SER A O 1
ATOM 803 N N . LEU A 1 102 ? 1.597 -7.911 -8.377 1.00 97.38 102 LEU A N 1
ATOM 804 C CA . LEU A 1 102 ? 1.714 -8.250 -9.793 1.00 97.38 102 LEU A CA 1
ATOM 805 C C . LEU A 1 102 ? 2.965 -9.093 -10.058 1.00 97.38 102 LEU A C 1
ATOM 807 O O . LEU A 1 102 ? 2.862 -10.099 -10.759 1.00 97.38 102 LEU A O 1
ATOM 811 N N . TYR A 1 103 ? 4.094 -8.754 -9.431 1.00 96.88 103 TYR A N 1
ATOM 812 C CA . TYR A 1 103 ? 5.312 -9.564 -9.453 1.00 96.88 103 TYR A CA 1
ATOM 813 C C . TYR A 1 103 ? 5.057 -10.970 -8.901 1.00 96.88 103 TYR A C 1
ATOM 815 O O . TYR A 1 103 ? 5.350 -11.963 -9.555 1.00 96.88 103 TYR A O 1
ATOM 823 N N . ALA A 1 104 ? 4.416 -11.076 -7.731 1.00 95.69 104 ALA A N 1
ATOM 824 C CA . ALA A 1 104 ? 4.075 -12.365 -7.125 1.00 95.69 104 ALA A CA 1
ATOM 825 C C . ALA A 1 104 ? 3.080 -13.192 -7.960 1.00 95.69 104 ALA A C 1
ATOM 827 O O . ALA A 1 104 ? 2.980 -14.401 -7.767 1.00 95.69 104 ALA A O 1
ATOM 828 N N . ALA A 1 105 ? 2.342 -12.556 -8.874 1.00 95.38 105 ALA A N 1
ATOM 829 C CA . ALA A 1 105 ? 1.488 -13.230 -9.847 1.00 95.38 105 ALA A CA 1
ATOM 830 C C . ALA A 1 105 ? 2.236 -13.671 -11.122 1.00 95.38 105 ALA A C 1
ATOM 832 O O . ALA A 1 105 ? 1.599 -14.228 -12.011 1.00 95.38 105 ALA A O 1
ATOM 833 N N . GLY A 1 106 ? 3.550 -13.434 -11.212 1.00 94.56 106 GLY A N 1
ATOM 834 C CA . GLY A 1 106 ? 4.403 -13.833 -12.336 1.00 94.56 106 GLY A CA 1
ATOM 835 C C . GLY A 1 106 ? 4.589 -12.765 -13.415 1.00 94.56 106 GLY A C 1
ATOM 836 O O . GLY A 1 106 ? 4.995 -13.098 -14.520 1.00 94.56 106 GLY A O 1
ATOM 837 N N . ASN A 1 107 ? 4.269 -11.494 -13.141 1.00 94.00 107 ASN A N 1
ATOM 838 C CA . ASN A 1 107 ? 4.522 -10.418 -14.102 1.00 94.00 107 ASN A CA 1
ATOM 839 C C . ASN A 1 107 ? 5.918 -9.822 -13.890 1.00 94.00 107 ASN A C 1
ATOM 841 O O . ASN A 1 107 ? 6.183 -9.226 -12.845 1.00 94.00 107 ASN A O 1
ATOM 845 N N . GLU A 1 108 ? 6.767 -9.913 -14.907 1.00 93.00 108 GLU A N 1
ATOM 846 C CA . GLU A 1 108 ? 8.113 -9.320 -14.904 1.00 93.00 108 GLU A CA 1
ATOM 847 C C . GLU A 1 108 ? 8.136 -7.923 -15.536 1.00 93.00 108 GLU A C 1
ATOM 849 O O . GLU A 1 108 ? 8.942 -7.082 -15.153 1.00 93.00 108 GLU A O 1
ATOM 854 N N . VAL A 1 109 ? 7.202 -7.637 -16.450 1.00 94.88 109 VAL A N 1
ATOM 855 C CA . VAL A 1 109 ? 7.021 -6.315 -17.063 1.00 94.88 109 VAL A CA 1
ATOM 856 C C . VAL A 1 109 ? 5.680 -5.734 -16.632 1.00 94.88 109 VAL A C 1
ATOM 858 O O . VAL A 1 109 ? 4.625 -6.335 -16.849 1.00 94.88 109 VAL A O 1
ATOM 861 N N . LEU A 1 110 ? 5.705 -4.549 -16.024 1.00 95.56 110 LEU A N 1
ATOM 862 C CA . LEU A 1 110 ? 4.520 -3.867 -15.508 1.00 95.56 110 LEU A CA 1
ATOM 863 C C . LEU A 1 110 ? 4.280 -2.556 -16.250 1.00 95.56 110 LEU A C 1
ATOM 865 O O . LEU A 1 110 ? 5.158 -1.700 -16.301 1.00 95.56 110 LEU A O 1
ATOM 869 N N . THR A 1 111 ? 3.064 -2.342 -16.752 1.00 95.19 111 THR A N 1
ATOM 870 C CA . THR A 1 111 ? 2.655 -1.009 -17.224 1.00 95.19 111 THR A CA 1
ATOM 871 C C . THR A 1 111 ? 1.971 -0.224 -16.100 1.00 95.19 111 THR A C 1
ATOM 873 O O . THR A 1 111 ? 1.308 -0.822 -15.242 1.00 95.19 111 THR A O 1
ATOM 876 N N . PRO A 1 112 ? 2.025 1.121 -16.116 1.00 95.88 112 PRO A N 1
ATOM 877 C CA . PRO A 1 112 ? 1.295 1.951 -15.159 1.00 95.88 112 PRO A CA 1
ATOM 878 C C . PRO A 1 112 ? -0.206 1.634 -15.101 1.00 95.88 112 PRO A C 1
ATOM 880 O O . PRO A 1 112 ? -0.817 1.633 -14.031 1.00 95.88 112 PRO A O 1
ATOM 883 N N . SER A 1 113 ? -0.802 1.287 -16.248 1.00 93.81 113 SER A N 1
ATOM 884 C CA . SER A 1 113 ? -2.217 0.920 -16.329 1.00 93.81 113 SER A CA 1
ATOM 885 C C . SER A 1 113 ? -2.529 -0.382 -15.580 1.00 93.81 113 SER A C 1
ATOM 887 O O . SER A 1 113 ? -3.551 -0.458 -14.897 1.00 93.81 113 SER A O 1
ATOM 889 N N . MET A 1 114 ? -1.644 -1.387 -15.644 1.00 94.12 114 MET A N 1
ATOM 890 C CA . MET A 1 114 ? -1.789 -2.642 -14.896 1.00 94.12 114 MET A CA 1
ATOM 891 C C . MET A 1 114 ? -1.748 -2.388 -13.392 1.00 94.12 114 MET A C 1
ATOM 893 O O . MET A 1 114 ? -2.610 -2.877 -12.659 1.00 94.12 114 MET A O 1
ATOM 897 N N . ILE A 1 115 ? -0.785 -1.580 -12.945 1.00 97.00 115 ILE A N 1
ATOM 898 C CA . ILE A 1 115 ? -0.620 -1.220 -11.534 1.00 97.00 115 ILE A CA 1
ATOM 899 C C . ILE A 1 115 ? -1.862 -0.470 -11.036 1.00 97.00 115 ILE A C 1
ATOM 901 O O . ILE A 1 115 ? -2.462 -0.873 -10.038 1.00 97.00 115 ILE A O 1
ATOM 905 N N . TYR A 1 116 ? -2.317 0.557 -11.765 1.00 95.81 116 TYR A N 1
ATOM 906 C CA . TYR A 1 116 ? -3.511 1.321 -11.397 1.00 95.81 116 TYR A CA 1
ATOM 907 C C . TYR A 1 116 ? -4.766 0.446 -11.302 1.00 95.81 116 TYR A C 1
ATOM 909 O O . TYR A 1 116 ? -5.544 0.558 -10.346 1.00 95.81 116 TYR A O 1
ATOM 917 N N . ARG A 1 117 ? -4.982 -0.428 -12.295 1.00 94.44 117 ARG A N 1
ATOM 918 C CA . ARG A 1 117 ? -6.127 -1.347 -12.311 1.00 94.44 117 ARG A CA 1
ATOM 919 C C . ARG A 1 117 ? -6.087 -2.269 -11.102 1.00 94.44 117 ARG A C 1
ATOM 921 O O . ARG A 1 117 ? -7.106 -2.412 -10.430 1.00 94.44 117 ARG A O 1
ATOM 928 N N . HIS A 1 118 ? -4.919 -2.822 -10.776 1.00 95.94 118 HIS A N 1
ATOM 929 C CA . HIS A 1 118 ? -4.753 -3.691 -9.612 1.00 95.94 118 HIS A CA 1
ATOM 930 C C . HIS A 1 118 ? -5.041 -2.966 -8.294 1.00 95.94 118 HIS A C 1
ATOM 932 O O . HIS A 1 118 ? -5.819 -3.468 -7.484 1.00 95.94 118 HIS A O 1
ATOM 938 N N . MET A 1 119 ? -4.510 -1.750 -8.107 1.00 95.12 119 MET A N 1
ATOM 939 C CA . MET A 1 119 ? -4.773 -0.915 -6.918 1.00 95.12 119 MET A CA 1
ATOM 940 C C . MET A 1 119 ? -6.263 -0.638 -6.687 1.00 95.12 119 MET A C 1
ATOM 942 O O . MET A 1 119 ? -6.686 -0.369 -5.563 1.00 95.12 119 MET A O 1
ATOM 946 N N . ASN A 1 120 ? -7.068 -0.697 -7.746 1.00 93.88 120 ASN A N 1
ATOM 947 C CA . ASN A 1 120 ? -8.498 -0.423 -7.700 1.00 93.88 120 ASN A CA 1
ATOM 948 C C . ASN A 1 120 ? -9.367 -1.671 -7.909 1.00 93.88 120 ASN A C 1
ATOM 950 O O . ASN A 1 120 ? -10.585 -1.537 -8.007 1.00 93.88 120 ASN A O 1
ATOM 954 N N . GLY A 1 121 ? -8.779 -2.873 -7.973 1.00 92.31 121 GLY A N 1
ATOM 955 C CA . GLY A 1 121 ? -9.503 -4.126 -8.226 1.00 92.31 121 GLY A CA 1
ATOM 956 C C . GLY A 1 121 ? -10.250 -4.155 -9.569 1.00 92.31 121 GLY A C 1
ATOM 957 O O . GLY A 1 121 ? -11.263 -4.845 -9.703 1.00 92.31 121 GLY A O 1
ATOM 958 N N . LEU A 1 122 ? -9.791 -3.368 -10.542 1.00 90.31 122 LEU A N 1
ATOM 959 C CA . LEU A 1 122 ? -10.412 -3.218 -11.855 1.00 90.31 122 LEU A CA 1
ATOM 960 C C . LEU A 1 122 ? -10.040 -4.380 -12.777 1.00 90.31 122 LEU A C 1
ATOM 962 O O . LEU A 1 122 ? -9.036 -5.071 -12.589 1.00 90.31 122 LEU A O 1
ATOM 966 N N . ASP A 1 123 ? -10.865 -4.600 -13.795 1.00 82.50 123 ASP A N 1
ATOM 967 C CA . ASP A 1 123 ? -10.513 -5.498 -14.892 1.00 82.50 123 ASP A CA 1
ATOM 968 C C . ASP A 1 123 ? -9.663 -4.784 -15.960 1.00 82.50 123 ASP A C 1
ATOM 970 O O . ASP A 1 123 ? -9.359 -3.595 -15.847 1.00 82.50 123 ASP A O 1
ATOM 974 N N . GLY A 1 124 ? -9.243 -5.522 -16.994 1.00 74.25 124 GLY A N 1
ATOM 975 C CA . GLY A 1 124 ? -8.441 -5.009 -18.112 1.00 74.25 124 GLY A CA 1
ATOM 976 C C . GLY A 1 124 ? -9.208 -4.147 -19.126 1.00 74.25 124 GLY A C 1
ATOM 977 O O . GLY A 1 124 ? -8.584 -3.568 -20.008 1.00 74.25 124 GLY A O 1
ATOM 978 N N . ARG A 1 125 ? -10.537 -4.021 -19.011 1.00 73.88 125 ARG A N 1
ATOM 979 C CA . ARG A 1 125 ? -11.388 -3.293 -19.971 1.00 73.88 125 ARG A CA 1
ATOM 980 C C . ARG A 1 125 ? -11.650 -1.845 -19.555 1.00 73.88 125 ARG A C 1
ATOM 982 O O . ARG A 1 125 ? -11.924 -0.998 -20.394 1.00 73.88 125 ARG A O 1
ATOM 989 N N . GLN A 1 126 ? -11.545 -1.532 -18.266 1.00 78.62 126 GLN A N 1
ATOM 990 C CA . GLN A 1 126 ? -11.861 -0.199 -17.730 1.00 78.62 126 GLN A CA 1
ATOM 991 C C . GLN A 1 126 ? -10.765 0.844 -18.011 1.00 78.62 126 GLN A C 1
ATOM 993 O O . GLN A 1 126 ? -9.662 0.706 -17.505 1.00 78.62 126 GLN A O 1
ATOM 998 N N . GLY A 1 127 ? -11.036 1.898 -18.782 1.00 81.31 127 GLY A N 1
ATOM 999 C CA . GLY A 1 127 ? -10.034 2.937 -19.077 1.00 81.31 127 GLY A CA 1
ATOM 1000 C C . GLY A 1 127 ? -9.394 3.565 -17.826 1.00 81.31 127 GLY A C 1
ATOM 1001 O O . GLY A 1 127 ? -10.034 3.687 -16.780 1.00 81.31 127 GLY A O 1
ATOM 1002 N N . VAL A 1 128 ? -8.128 3.970 -17.947 1.00 88.31 128 VAL A N 1
ATOM 1003 C CA . VAL A 1 128 ? -7.366 4.679 -16.907 1.00 88.31 128 VAL A CA 1
ATOM 1004 C C . VAL A 1 128 ? -7.041 6.071 -17.440 1.00 88.31 128 VAL A C 1
ATOM 1006 O O . VAL A 1 128 ? -6.634 6.184 -18.589 1.00 88.31 128 VAL A O 1
ATOM 1009 N N . SER A 1 129 ? -7.258 7.122 -16.643 1.00 91.00 129 SER A N 1
ATOM 1010 C CA . SER A 1 129 ? -6.965 8.496 -17.075 1.00 91.00 129 SER A CA 1
ATOM 1011 C C . SER A 1 129 ? -5.464 8.765 -17.116 1.00 91.00 129 SER A C 1
ATOM 1013 O O . SER A 1 129 ? -4.736 8.257 -16.263 1.00 91.00 129 SER A O 1
ATOM 1015 N N . ASP A 1 130 ? -5.024 9.651 -18.007 1.00 92.50 130 ASP A N 1
ATOM 1016 C CA . ASP A 1 130 ? -3.611 10.044 -18.125 1.00 92.50 130 ASP A CA 1
ATOM 1017 C C . ASP A 1 130 ? -3.051 10.587 -16.807 1.00 92.50 130 ASP A C 1
ATOM 1019 O O . ASP A 1 130 ? -1.985 10.177 -16.364 1.00 92.50 130 ASP A O 1
ATOM 1023 N N . SER A 1 131 ? -3.836 11.392 -16.085 1.00 92.81 131 SER A N 1
ATOM 1024 C CA . SER A 1 131 ? -3.469 11.874 -14.746 1.00 92.81 131 SER A CA 1
ATOM 1025 C C . SER A 1 131 ? -3.250 10.750 -13.729 1.00 92.81 131 SER A C 1
ATOM 1027 O O . SER A 1 131 ? -2.417 10.859 -12.835 1.00 92.81 131 SER A O 1
ATOM 1029 N N . SER A 1 132 ? -3.996 9.649 -13.845 1.00 94.06 132 SER A N 1
ATOM 1030 C CA . SER A 1 132 ? -3.800 8.483 -12.984 1.00 94.06 132 SER A CA 1
ATOM 1031 C C . SER A 1 132 ? -2.551 7.709 -13.390 1.00 94.06 132 SER A C 1
ATOM 1033 O O . SER A 1 132 ? -1.841 7.215 -12.522 1.00 94.06 132 SER A O 1
ATOM 1035 N N . ILE A 1 133 ? -2.276 7.612 -14.693 1.00 95.12 133 ILE A N 1
ATOM 1036 C CA . ILE A 1 133 ? -1.054 7.007 -15.229 1.00 95.12 133 ILE A CA 1
ATOM 1037 C C . ILE A 1 133 ? 0.180 7.777 -14.755 1.00 95.12 133 ILE A C 1
ATOM 1039 O O . ILE A 1 133 ? 1.112 7.158 -14.252 1.00 95.12 133 ILE A O 1
ATOM 1043 N N . GLU A 1 134 ? 0.156 9.106 -14.824 1.00 95.25 134 GLU A N 1
ATOM 1044 C CA . GLU A 1 134 ? 1.244 9.975 -14.372 1.00 95.25 134 GLU A CA 1
ATOM 1045 C C . GLU A 1 134 ? 1.540 9.798 -12.875 1.00 95.25 134 GLU A C 1
ATOM 1047 O O . GLU A 1 134 ? 2.695 9.648 -12.483 1.00 95.25 134 GLU A O 1
ATOM 1052 N N . LEU A 1 135 ? 0.505 9.712 -12.030 1.00 95.12 135 LEU A N 1
ATOM 1053 C CA . LEU A 1 135 ? 0.682 9.431 -10.600 1.00 95.12 135 LEU A CA 1
ATOM 1054 C C . LEU A 1 135 ? 1.376 8.087 -10.343 1.00 95.12 135 LEU A C 1
ATOM 1056 O O . LEU A 1 135 ? 2.192 7.987 -9.426 1.00 95.12 135 LEU A O 1
ATOM 1060 N N . ILE A 1 136 ? 1.063 7.059 -11.136 1.00 97.50 136 ILE A N 1
ATOM 1061 C CA . ILE A 1 136 ? 1.738 5.762 -11.035 1.00 97.50 136 ILE A CA 1
ATOM 1062 C C . ILE A 1 136 ? 3.184 5.861 -11.523 1.00 97.50 136 ILE A C 1
ATOM 1064 O O . ILE A 1 136 ? 4.067 5.372 -10.825 1.00 97.50 136 ILE A O 1
ATOM 1068 N N . ILE A 1 137 ? 3.436 6.505 -12.667 1.00 96.38 137 ILE A N 1
ATOM 1069 C CA . ILE A 1 137 ? 4.789 6.709 -13.211 1.00 96.38 137 ILE A CA 1
ATOM 1070 C C . ILE A 1 137 ? 5.670 7.406 -12.174 1.00 96.38 137 ILE A C 1
ATOM 1072 O O . ILE A 1 137 ? 6.696 6.858 -11.782 1.00 96.38 137 ILE A O 1
ATOM 1076 N N . ASN A 1 138 ? 5.217 8.542 -11.640 1.00 94.56 138 ASN A N 1
ATOM 1077 C CA . ASN A 1 138 ? 5.952 9.312 -10.635 1.00 94.56 138 ASN A CA 1
ATOM 1078 C C . ASN A 1 138 ? 6.252 8.487 -9.377 1.00 94.56 138 ASN A C 1
ATOM 1080 O O . ASN A 1 138 ? 7.301 8.637 -8.756 1.00 94.56 138 ASN A O 1
ATOM 1084 N N . SER A 1 139 ? 5.332 7.607 -8.987 1.00 96.12 139 SER A N 1
ATOM 1085 C CA . SER A 1 139 ? 5.497 6.756 -7.813 1.00 96.12 139 SER A CA 1
ATOM 1086 C C . SER A 1 139 ? 6.478 5.600 -8.036 1.00 96.12 139 SER A C 1
ATOM 1088 O O . SER A 1 139 ? 7.301 5.298 -7.162 1.00 96.12 139 SER A O 1
ATOM 1090 N N . VAL A 1 140 ? 6.422 4.960 -9.208 1.00 97.06 140 VAL A N 1
ATOM 1091 C CA . VAL A 1 140 ? 7.351 3.886 -9.580 1.00 97.06 140 VAL A CA 1
ATOM 1092 C C . VAL A 1 140 ? 8.749 4.453 -9.806 1.00 97.06 140 VAL A C 1
ATOM 1094 O O . VAL A 1 140 ? 9.691 3.908 -9.244 1.00 97.06 140 VAL A O 1
ATOM 1097 N N . ASP A 1 141 ? 8.889 5.568 -10.527 1.00 94.38 141 ASP A N 1
ATOM 1098 C CA . ASP A 1 141 ? 10.180 6.236 -10.747 1.00 94.38 141 ASP A CA 1
ATOM 1099 C C . ASP A 1 141 ? 10.798 6.684 -9.414 1.00 94.38 141 ASP A C 1
ATOM 1101 O O . ASP A 1 141 ? 11.932 6.317 -9.111 1.00 94.38 141 ASP A O 1
ATOM 1105 N N . LYS A 1 142 ? 10.013 7.299 -8.517 1.00 92.62 142 LYS A N 1
ATOM 1106 C CA . LYS A 1 142 ? 10.466 7.592 -7.146 1.00 92.62 142 LYS A CA 1
ATOM 1107 C C . LYS A 1 142 ? 10.949 6.339 -6.411 1.00 92.62 142 LYS A C 1
ATOM 1109 O O . LYS A 1 142 ? 11.953 6.385 -5.706 1.00 92.62 142 LYS A O 1
ATOM 1114 N N . SER A 1 143 ? 10.246 5.216 -6.548 1.00 94.94 143 SER A N 1
ATOM 1115 C CA . SER A 1 143 ? 10.635 3.952 -5.906 1.00 94.94 143 SER A CA 1
ATOM 1116 C C . SER A 1 143 ? 11.890 3.329 -6.538 1.00 94.94 143 SER A C 1
ATOM 1118 O O . SER A 1 143 ? 12.648 2.663 -5.836 1.00 94.94 143 SER A O 1
ATOM 1120 N N . ARG A 1 144 ? 12.137 3.564 -7.832 1.00 94.19 144 ARG A N 1
ATOM 1121 C CA . ARG A 1 144 ? 13.368 3.166 -8.534 1.00 94.19 144 ARG A CA 1
ATOM 1122 C C . ARG A 1 144 ? 14.578 3.994 -8.109 1.00 94.19 144 ARG A C 1
ATOM 1124 O O . ARG A 1 144 ? 15.683 3.478 -8.108 1.00 94.19 144 ARG A O 1
ATOM 1131 N N . GLU A 1 145 ? 14.362 5.236 -7.691 1.00 91.25 145 GLU A N 1
ATOM 1132 C CA . GLU A 1 145 ? 15.410 6.170 -7.245 1.00 91.25 145 GLU A CA 1
ATOM 1133 C C . GLU A 1 145 ? 15.567 6.239 -5.715 1.00 91.25 145 GLU A C 1
ATOM 1135 O O . GLU A 1 145 ? 16.426 6.950 -5.189 1.00 91.25 145 GLU A O 1
ATOM 1140 N N . THR A 1 146 ? 14.726 5.521 -4.967 1.00 91.25 146 THR A N 1
ATOM 1141 C CA . THR A 1 146 ? 14.837 5.437 -3.507 1.00 91.25 146 THR A CA 1
ATOM 1142 C C . THR A 1 146 ? 15.655 4.211 -3.139 1.00 91.25 146 THR A C 1
ATOM 1144 O O . THR A 1 146 ? 15.191 3.083 -3.300 1.00 91.25 146 THR A O 1
ATOM 1147 N N . TYR A 1 147 ? 16.856 4.432 -2.616 1.00 92.06 147 TYR A N 1
ATOM 1148 C CA . TYR A 1 147 ? 17.735 3.396 -2.096 1.00 92.06 147 TYR A CA 1
ATOM 1149 C C . TYR A 1 147 ? 17.414 3.095 -0.632 1.00 92.06 147 TYR A C 1
ATOM 1151 O O . TYR A 1 147 ? 17.181 4.007 0.164 1.00 92.06 147 TYR A O 1
ATOM 1159 N N . ILE A 1 148 ? 17.441 1.818 -0.261 1.00 92.19 148 ILE A N 1
ATOM 1160 C CA . ILE A 1 148 ? 17.344 1.365 1.120 1.00 92.19 148 ILE A CA 1
ATOM 1161 C C . ILE A 1 148 ? 18.423 0.323 1.417 1.00 92.19 148 ILE A C 1
ATOM 1163 O O . ILE A 1 148 ? 18.639 -0.621 0.658 1.00 92.19 148 ILE A O 1
ATOM 1167 N N . GLY A 1 149 ? 19.096 0.501 2.549 1.00 92.38 149 GLY A N 1
ATOM 1168 C CA . GLY A 1 149 ? 19.903 -0.530 3.190 1.00 92.38 149 GLY A CA 1
ATOM 1169 C C . GLY A 1 149 ? 19.202 -1.003 4.455 1.00 92.38 149 GLY A C 1
ATOM 1170 O O . GLY A 1 149 ? 18.700 -0.174 5.210 1.00 92.38 149 GLY A O 1
ATOM 1171 N N . ILE A 1 150 ? 19.140 -2.313 4.671 1.00 90.88 150 ILE A N 1
ATOM 1172 C CA . ILE A 1 150 ? 18.512 -2.948 5.829 1.00 90.88 150 ILE A CA 1
ATOM 1173 C C . ILE A 1 150 ? 19.481 -3.983 6.383 1.00 90.88 150 ILE A C 1
ATOM 1175 O O . ILE A 1 150 ? 19.874 -4.907 5.673 1.00 90.88 150 ILE A O 1
ATOM 1179 N N . GLU A 1 151 ? 19.834 -3.834 7.652 1.00 88.50 151 GLU A N 1
ATOM 1180 C CA . GLU A 1 151 ? 20.743 -4.722 8.369 1.00 88.50 151 GLU A CA 1
ATOM 1181 C C . GLU A 1 151 ? 19.996 -5.334 9.555 1.00 88.50 151 GLU A C 1
ATOM 1183 O O . GLU A 1 151 ? 19.450 -4.627 10.412 1.00 88.50 151 GLU A O 1
ATOM 1188 N N . PHE A 1 152 ? 19.915 -6.664 9.571 1.00 83.94 152 PHE A N 1
ATOM 1189 C CA . PHE A 1 152 ? 19.190 -7.410 10.589 1.00 83.94 152 PHE A CA 1
ATOM 1190 C C . PHE A 1 152 ? 20.131 -7.788 11.730 1.00 83.94 152 PHE A C 1
ATOM 1192 O O . PHE A 1 152 ? 21.220 -8.314 11.530 1.00 83.94 152 PHE A O 1
ATOM 1199 N N . GLU A 1 153 ? 19.701 -7.527 12.960 1.00 73.56 153 GLU A N 1
ATOM 1200 C CA . GLU A 1 153 ? 20.489 -7.857 14.140 1.00 73.56 153 GLU A CA 1
ATOM 1201 C C . GLU A 1 153 ? 20.627 -9.389 14.286 1.00 73.56 153 GLU A C 1
ATOM 1203 O O . GLU A 1 153 ? 19.622 -10.096 14.434 1.00 73.56 153 GLU A O 1
ATOM 1208 N N . ASN A 1 154 ? 21.870 -9.887 14.310 1.00 67.06 154 ASN A N 1
ATOM 1209 C CA . ASN A 1 154 ? 22.247 -11.312 14.370 1.00 67.06 154 ASN A CA 1
ATOM 1210 C C . ASN A 1 154 ? 21.976 -12.128 13.091 1.00 67.06 154 ASN A C 1
ATOM 1212 O O . ASN A 1 154 ? 21.782 -13.343 13.171 1.00 67.06 154 ASN A O 1
ATOM 1216 N N . ASP A 1 155 ? 21.938 -11.476 11.931 1.00 66.12 155 ASP A N 1
ATOM 1217 C CA . ASP A 1 155 ? 21.839 -12.131 10.628 1.00 66.12 155 ASP A CA 1
ATOM 1218 C C . ASP A 1 155 ? 22.745 -11.386 9.635 1.00 66.12 155 ASP A C 1
ATOM 1220 O O . ASP A 1 155 ? 22.583 -10.184 9.425 1.00 66.12 155 ASP A O 1
ATOM 1224 N N . ASP A 1 156 ? 23.711 -12.088 9.037 1.00 61.94 156 ASP A N 1
ATOM 1225 C CA . ASP A 1 156 ? 24.669 -11.500 8.088 1.00 61.94 156 ASP A CA 1
ATOM 1226 C C . ASP A 1 156 ? 24.009 -11.095 6.752 1.00 61.94 156 ASP A C 1
ATOM 1228 O O . ASP A 1 156 ? 24.649 -10.498 5.882 1.00 61.94 156 ASP A O 1
ATOM 1232 N N . SER A 1 157 ? 22.720 -11.398 6.559 1.00 69.62 157 SER A N 1
ATOM 1233 C CA . SER A 1 157 ? 21.978 -11.016 5.360 1.00 69.62 157 SER A CA 1
ATOM 1234 C C . SER A 1 157 ? 21.558 -9.540 5.383 1.00 69.62 157 SER A C 1
ATOM 1236 O O . SER A 1 157 ? 20.467 -9.171 5.803 1.00 69.62 157 SER A O 1
ATOM 1238 N N . ALA A 1 158 ? 22.409 -8.652 4.872 1.00 83.25 158 ALA A N 1
ATOM 1239 C CA . ALA A 1 158 ? 22.000 -7.281 4.575 1.00 83.25 158 ALA A CA 1
ATOM 1240 C C . ALA A 1 158 ? 21.220 -7.216 3.249 1.00 83.25 158 ALA A C 1
ATOM 1242 O O . ALA A 1 158 ? 21.654 -7.759 2.234 1.00 83.25 158 ALA A O 1
ATOM 1243 N N . LEU A 1 159 ? 20.093 -6.500 3.232 1.00 90.19 159 LEU A N 1
ATOM 1244 C CA . LEU A 1 159 ? 19.380 -6.166 1.995 1.00 90.19 159 LEU A CA 1
ATOM 1245 C C . LEU A 1 159 ? 19.736 -4.740 1.595 1.00 90.19 159 LEU A C 1
ATOM 1247 O O . LEU A 1 159 ? 19.516 -3.807 2.366 1.00 90.19 159 LEU A O 1
ATOM 1251 N N . LYS A 1 160 ? 20.288 -4.562 0.397 1.00 91.94 160 LYS A N 1
ATOM 1252 C CA . LYS A 1 160 ? 20.763 -3.269 -0.102 1.00 91.94 160 LYS A CA 1
ATOM 1253 C C . LYS A 1 160 ? 20.352 -3.115 -1.563 1.00 91.94 160 LYS A C 1
ATOM 1255 O O . LYS A 1 160 ? 20.608 -4.009 -2.359 1.00 91.94 160 LYS A O 1
ATOM 1260 N N . GLY A 1 161 ? 19.693 -2.010 -1.898 1.00 93.25 161 GLY A N 1
ATOM 1261 C CA . GLY A 1 161 ? 19.207 -1.764 -3.254 1.00 93.25 161 GLY A CA 1
ATOM 1262 C C . GLY A 1 161 ? 18.122 -0.698 -3.305 1.00 93.25 161 GLY A C 1
ATOM 1263 O O . GLY A 1 161 ? 17.796 -0.067 -2.299 1.00 93.25 161 GLY A O 1
ATOM 1264 N N . THR A 1 162 ? 17.547 -0.487 -4.483 1.00 94.69 162 THR A N 1
ATOM 1265 C CA . THR A 1 162 ? 16.414 0.429 -4.651 1.00 94.69 162 THR A CA 1
ATOM 1266 C C . THR A 1 162 ? 15.108 -0.240 -4.223 1.00 94.69 162 THR A C 1
ATOM 1268 O O . THR A 1 162 ? 15.015 -1.467 -4.154 1.00 94.69 162 THR A O 1
ATOM 1271 N N . LEU A 1 163 ? 14.070 0.542 -3.894 1.00 95.56 163 LEU A N 1
ATOM 1272 C CA . LEU A 1 163 ? 12.790 -0.042 -3.473 1.00 95.56 163 LEU A CA 1
ATOM 1273 C C . LEU A 1 163 ? 12.229 -0.958 -4.571 1.00 95.56 163 LEU A C 1
ATOM 1275 O O . LEU A 1 163 ? 11.771 -2.072 -4.280 1.00 95.56 163 LEU A O 1
ATOM 1279 N N . ILE A 1 164 ? 12.276 -0.475 -5.816 1.00 96.94 164 ILE A N 1
ATOM 1280 C CA . ILE A 1 164 ? 11.940 -1.213 -7.035 1.00 96.94 164 ILE A CA 1
ATOM 1281 C C . ILE A 1 164 ? 13.145 -1.162 -7.975 1.00 96.94 164 ILE A C 1
ATOM 1283 O O . ILE A 1 164 ? 13.410 -0.131 -8.582 1.00 96.94 164 ILE A O 1
ATOM 1287 N N . HIS A 1 165 ? 13.829 -2.283 -8.157 1.00 96.56 165 HIS A N 1
ATOM 1288 C CA . HIS A 1 165 ? 14.900 -2.392 -9.140 1.00 96.56 165 HIS A CA 1
ATOM 1289 C C . HIS A 1 165 ? 14.315 -2.817 -10.490 1.00 96.56 165 HIS A C 1
ATOM 1291 O O . HIS A 1 165 ? 13.887 -3.960 -10.684 1.00 96.56 165 HIS A O 1
ATOM 1297 N N . ALA A 1 166 ? 14.232 -1.853 -11.404 1.00 96.31 166 ALA A N 1
ATOM 1298 C CA . ALA A 1 166 ? 13.604 -2.036 -12.702 1.00 96.31 166 ALA A CA 1
ATOM 1299 C C . ALA A 1 166 ? 14.160 -1.080 -13.756 1.00 96.31 166 ALA A C 1
ATOM 1301 O O . ALA A 1 166 ? 14.432 0.089 -13.456 1.00 96.31 166 ALA A O 1
ATOM 1302 N N . ASP A 1 167 ? 14.183 -1.546 -15.000 1.00 95.50 167 ASP A N 1
ATOM 1303 C CA . ASP A 1 167 ? 14.448 -0.703 -16.162 1.00 95.50 167 ASP A CA 1
ATOM 1304 C C . ASP A 1 167 ? 13.144 -0.116 -16.686 1.00 95.50 167 ASP A C 1
ATOM 1306 O O . ASP A 1 167 ? 12.103 -0.779 -16.720 1.00 95.50 167 ASP A O 1
ATOM 1310 N N . LYS A 1 168 ? 13.199 1.153 -17.090 1.00 94.62 168 LYS A N 1
ATOM 1311 C CA . LYS A 1 168 ? 12.106 1.785 -17.826 1.00 94.62 168 LYS A CA 1
ATOM 1312 C C . LYS A 1 168 ? 12.241 1.347 -19.276 1.00 94.62 168 LYS A C 1
ATOM 1314 O O . LYS A 1 168 ? 13.297 1.536 -19.864 1.00 94.62 168 LYS A O 1
ATOM 1319 N N . VAL A 1 169 ? 11.184 0.761 -19.819 1.00 94.06 169 VAL A N 1
ATOM 1320 C CA . VAL A 1 169 ? 11.157 0.180 -21.165 1.00 94.06 169 VAL A CA 1
ATOM 1321 C C . VAL A 1 169 ? 9.938 0.686 -21.928 1.00 94.06 169 VAL A C 1
ATOM 1323 O O . VAL A 1 169 ? 8.929 1.073 -21.329 1.00 94.06 169 VAL A O 1
ATOM 1326 N N . ASN A 1 170 ? 10.011 0.665 -23.252 1.00 92.06 170 ASN A N 1
ATOM 1327 C CA . ASN A 1 170 ? 8.856 0.833 -24.118 1.00 92.06 170 ASN A CA 1
ATOM 1328 C C . ASN A 1 170 ? 8.198 -0.530 -24.301 1.00 92.06 170 ASN A C 1
ATOM 1330 O O . ASN A 1 170 ? 8.831 -1.491 -24.719 1.00 92.06 170 ASN A O 1
ATOM 1334 N N . VAL A 1 171 ? 6.921 -0.628 -23.969 1.00 89.94 171 VAL A N 1
ATOM 1335 C CA . VAL A 1 171 ? 6.157 -1.867 -24.033 1.00 89.94 171 VAL A CA 1
ATOM 1336 C C . VAL A 1 171 ? 5.160 -1.784 -25.168 1.00 89.94 171 VAL A C 1
ATOM 1338 O O . VAL A 1 171 ? 4.299 -0.903 -25.181 1.00 89.94 171 VAL A O 1
ATOM 1341 N N . ILE A 1 172 ? 5.228 -2.740 -26.090 1.00 86.56 172 ILE A N 1
ATOM 1342 C CA . ILE A 1 172 ? 4.231 -2.866 -27.152 1.00 86.56 172 ILE A CA 1
ATOM 1343 C C . ILE A 1 172 ? 3.030 -3.645 -26.604 1.00 86.56 172 ILE A C 1
ATOM 1345 O O . ILE A 1 172 ? 3.138 -4.804 -26.207 1.00 86.56 172 ILE A O 1
ATOM 1349 N N . THR A 1 173 ? 1.871 -2.989 -26.572 1.00 76.81 173 THR A N 1
ATOM 1350 C CA . THR A 1 173 ? 0.574 -3.541 -26.161 1.00 76.81 173 THR A CA 1
ATOM 1351 C C . THR A 1 173 ? -0.410 -3.417 -27.323 1.00 76.81 173 THR A C 1
ATOM 1353 O O . THR A 1 173 ? -0.970 -2.353 -27.614 1.00 76.81 173 THR A O 1
ATOM 1356 N N . GLY A 1 174 ? -0.585 -4.520 -28.054 1.00 76.94 174 GLY A N 1
ATOM 1357 C CA . GLY A 1 174 ? -1.329 -4.524 -29.311 1.00 76.94 174 GLY A CA 1
ATOM 1358 C C . GLY A 1 174 ? -0.656 -3.624 -30.350 1.00 76.94 174 GLY A C 1
ATOM 1359 O O . GLY A 1 174 ? 0.419 -3.946 -30.836 1.00 76.94 174 GLY A O 1
ATOM 1360 N N . LYS A 1 175 ? -1.294 -2.497 -30.693 1.00 76.56 175 LYS A N 1
ATOM 1361 C CA . LYS A 1 175 ? -0.778 -1.520 -31.674 1.00 76.56 175 LYS A CA 1
ATOM 1362 C C . LYS A 1 175 ? -0.109 -0.293 -31.045 1.00 76.56 175 LYS A C 1
ATOM 1364 O O . LYS A 1 175 ? 0.326 0.591 -31.775 1.00 76.56 175 LYS A O 1
ATOM 1369 N N . TYR A 1 176 ? -0.079 -0.201 -29.718 1.00 82.38 176 TYR A N 1
ATOM 1370 C CA . TYR A 1 176 ? 0.416 0.977 -29.009 1.00 82.38 176 TYR A CA 1
ATOM 1371 C C . TYR A 1 176 ? 1.740 0.671 -28.318 1.00 82.38 176 TYR A C 1
ATOM 1373 O O . TYR A 1 176 ? 1.893 -0.397 -27.731 1.00 82.38 176 TYR A O 1
ATOM 1381 N N . SER A 1 177 ? 2.659 1.634 -28.346 1.00 86.94 177 SER A N 1
ATOM 1382 C CA . SER A 1 177 ? 3.838 1.649 -27.480 1.00 86.94 177 SER A CA 1
ATOM 1383 C C . SER A 1 177 ? 3.527 2.488 -26.244 1.00 86.94 177 SER A C 1
ATOM 1385 O O . SER A 1 177 ? 3.028 3.609 -26.363 1.00 86.94 177 SER A O 1
ATOM 1387 N N . VAL A 1 178 ? 3.757 1.932 -25.059 1.00 90.50 178 VAL A N 1
ATOM 1388 C CA . VAL A 1 178 ? 3.513 2.597 -23.773 1.00 90.50 178 VAL A CA 1
ATOM 1389 C C . VAL A 1 178 ? 4.712 2.426 -22.854 1.00 90.50 178 VAL A C 1
ATOM 1391 O O . VAL A 1 178 ? 5.461 1.466 -22.974 1.00 90.50 178 VAL A O 1
ATOM 1394 N N . VAL A 1 179 ? 4.862 3.308 -21.870 1.00 93.25 179 VAL A N 1
ATOM 1395 C CA . VAL A 1 179 ? 5.869 3.120 -20.817 1.00 93.25 179 VAL A CA 1
ATOM 1396 C C . VAL A 1 179 ? 5.558 1.854 -20.014 1.00 93.25 179 VAL A C 1
ATOM 1398 O O . VAL A 1 179 ? 4.419 1.632 -19.587 1.00 93.25 179 VAL A O 1
ATOM 1401 N N . GLY A 1 180 ? 6.587 1.059 -19.746 1.00 95.31 180 GLY A N 1
ATOM 1402 C CA . GLY A 1 180 ? 6.554 -0.022 -18.776 1.00 95.31 180 GLY A CA 1
ATOM 1403 C C . GLY A 1 180 ? 7.836 -0.113 -17.962 1.00 95.31 180 GLY A C 1
ATOM 1404 O O . GLY A 1 180 ? 8.794 0.633 -18.158 1.00 95.31 180 GLY A O 1
ATOM 1405 N N . TYR A 1 181 ? 7.808 -1.036 -17.012 1.00 96.88 181 TYR A N 1
ATOM 1406 C CA . TYR A 1 181 ? 8.874 -1.274 -16.055 1.00 96.88 181 TYR A CA 1
ATOM 1407 C C . TYR A 1 181 ? 9.212 -2.757 -16.047 1.00 96.88 181 TYR A C 1
ATOM 1409 O O . TYR A 1 181 ? 8.383 -3.564 -15.621 1.00 96.88 181 TYR A O 1
ATOM 1417 N N . GLN A 1 182 ? 10.404 -3.108 -16.521 1.00 96.12 182 GLN A N 1
ATOM 1418 C CA . GLN A 1 182 ? 10.922 -4.470 -16.460 1.00 96.12 182 GLN A CA 1
ATOM 1419 C C . GLN A 1 182 ? 11.636 -4.664 -15.123 1.00 96.12 182 GLN A C 1
ATOM 1421 O O . GLN A 1 182 ? 12.713 -4.114 -14.896 1.00 96.12 182 GLN A O 1
ATOM 1426 N N . LEU A 1 183 ? 11.013 -5.421 -14.224 1.00 96.38 183 LEU A N 1
ATOM 1427 C CA . LEU A 1 183 ? 11.569 -5.756 -12.920 1.00 96.38 183 LEU A CA 1
ATOM 1428 C C . LEU A 1 183 ? 12.782 -6.673 -13.107 1.00 96.38 183 LEU A C 1
ATOM 1430 O O . LEU A 1 183 ? 12.678 -7.704 -13.768 1.00 96.38 183 LEU A O 1
ATOM 1434 N N . LYS A 1 184 ? 13.921 -6.313 -12.511 1.00 95.69 184 LYS A N 1
ATOM 1435 C CA . LYS A 1 184 ? 15.153 -7.122 -12.574 1.00 95.69 184 LYS A CA 1
ATOM 1436 C C . LYS A 1 184 ? 15.286 -8.082 -11.402 1.00 95.69 184 LYS A C 1
ATOM 1438 O O . LYS A 1 184 ? 15.941 -9.111 -11.503 1.00 95.69 184 LYS A O 1
ATOM 1443 N N . GLU A 1 185 ? 14.629 -7.761 -10.297 1.00 94.12 185 GLU A N 1
ATOM 1444 C CA . GLU A 1 185 ? 14.621 -8.576 -9.092 1.00 94.12 185 GLU A CA 1
ATOM 1445 C C . GLU A 1 185 ? 13.317 -8.402 -8.312 1.00 94.12 185 GLU A C 1
ATOM 1447 O O . GLU A 1 185 ? 12.479 -7.535 -8.584 1.00 94.12 185 GLU A O 1
ATOM 1452 N N . LYS A 1 186 ? 13.145 -9.256 -7.303 1.00 95.38 186 LYS A N 1
ATOM 1453 C CA . LYS A 1 186 ? 12.041 -9.164 -6.351 1.00 95.38 186 LYS A CA 1
ATOM 1454 C C . LYS A 1 186 ? 12.094 -7.806 -5.630 1.00 95.38 186 LYS A C 1
ATOM 1456 O O . LYS A 1 186 ? 13.146 -7.477 -5.089 1.00 95.38 186 LYS A O 1
ATOM 1461 N N . PRO A 1 187 ? 10.985 -7.048 -5.512 1.00 96.81 187 PRO A N 1
ATOM 1462 C CA . PRO A 1 187 ? 10.999 -5.768 -4.800 1.00 96.81 187 PRO A CA 1
ATOM 1463 C C . PRO A 1 187 ? 11.553 -5.904 -3.371 1.00 96.81 187 PRO A C 1
ATOM 1465 O O . PRO A 1 187 ? 11.109 -6.773 -2.614 1.00 96.81 187 PRO A O 1
ATOM 1468 N N . ILE A 1 188 ? 12.513 -5.054 -2.990 1.00 95.25 188 ILE A N 1
ATOM 1469 C CA . ILE A 1 188 ? 13.379 -5.281 -1.818 1.00 95.25 188 ILE A CA 1
ATOM 1470 C C . ILE A 1 188 ? 12.614 -5.428 -0.492 1.00 95.25 188 ILE A C 1
ATOM 1472 O O . ILE A 1 188 ? 12.890 -6.323 0.305 1.00 95.25 188 ILE A O 1
ATOM 1476 N N . LEU A 1 189 ? 11.560 -4.636 -0.268 1.00 94.75 189 LEU A N 1
ATOM 1477 C CA . LEU A 1 189 ? 10.756 -4.708 0.958 1.00 94.75 189 LEU A CA 1
ATOM 1478 C C . LEU A 1 189 ? 9.902 -5.981 1.018 1.00 94.75 189 LEU A C 1
ATOM 1480 O O . LEU A 1 189 ? 9.453 -6.365 2.100 1.00 94.75 189 LEU A O 1
ATOM 1484 N N . TYR A 1 190 ? 9.667 -6.636 -0.123 1.00 95.06 190 TYR A N 1
ATOM 1485 C CA . TYR A 1 190 ? 9.019 -7.945 -0.207 1.00 95.06 190 TYR A CA 1
ATOM 1486 C C . TYR A 1 190 ? 10.009 -9.106 -0.018 1.00 95.06 190 TYR A C 1
ATOM 1488 O O . TYR A 1 190 ? 9.592 -10.236 0.249 1.00 95.06 190 TYR A O 1
ATOM 1496 N N . GLN A 1 191 ? 11.317 -8.860 -0.135 1.00 92.56 191 GLN A N 1
ATOM 1497 C CA . GLN A 1 191 ? 12.344 -9.853 0.190 1.00 92.56 191 GLN A CA 1
ATOM 1498 C C . GLN A 1 191 ? 12.452 -10.094 1.702 1.00 92.56 191 GLN A C 1
ATOM 1500 O O . GLN A 1 191 ? 12.809 -11.193 2.117 1.00 92.56 191 GLN A O 1
ATOM 1505 N N . ILE A 1 192 ? 12.061 -9.109 2.519 1.00 88.25 192 ILE A N 1
ATOM 1506 C CA . ILE A 1 192 ? 12.083 -9.191 3.983 1.00 88.25 192 ILE A CA 1
ATOM 1507 C C . ILE A 1 192 ? 11.224 -10.367 4.464 1.00 88.25 192 ILE A C 1
ATOM 1509 O O . ILE A 1 192 ? 9.987 -10.311 4.458 1.00 88.25 192 ILE A O 1
ATOM 1513 N N . ASN A 1 193 ? 11.893 -11.429 4.916 1.00 72.19 193 ASN A N 1
ATOM 1514 C CA . ASN A 1 193 ? 11.273 -12.682 5.328 1.00 72.19 193 ASN A CA 1
ATOM 1515 C C . ASN A 1 193 ? 10.557 -12.533 6.679 1.00 72.19 193 ASN A C 1
ATOM 1517 O O . ASN A 1 193 ? 11.060 -12.889 7.744 1.00 72.19 193 ASN A O 1
ATOM 1521 N N . THR A 1 194 ? 9.351 -11.973 6.645 1.00 70.56 194 THR A N 1
ATOM 1522 C CA . THR A 1 194 ? 8.499 -11.829 7.824 1.00 70.56 194 THR A CA 1
ATOM 1523 C C . THR A 1 194 ? 7.157 -12.500 7.588 1.00 70.56 194 THR A C 1
ATOM 1525 O O . THR A 1 194 ? 6.537 -12.351 6.539 1.00 70.56 194 THR A O 1
ATOM 1528 N N . LYS A 1 195 ? 6.605 -13.134 8.631 1.00 74.25 195 LYS A N 1
ATOM 1529 C CA . LYS A 1 195 ? 5.195 -13.581 8.661 1.00 74.25 195 LYS A CA 1
ATOM 1530 C C . LYS A 1 195 ? 4.200 -12.401 8.737 1.00 74.25 195 LYS A C 1
ATOM 1532 O O . LYS A 1 195 ? 3.077 -12.555 9.212 1.00 74.25 195 LYS A O 1
ATOM 1537 N N . GLN A 1 196 ? 4.626 -11.192 8.363 1.00 83.62 196 GLN A N 1
ATOM 1538 C CA . GLN A 1 196 ? 3.887 -9.932 8.486 1.00 83.62 196 GLN A CA 1
ATOM 1539 C C . GLN A 1 196 ? 3.453 -9.425 7.104 1.00 83.62 196 GLN A C 1
ATOM 1541 O O . GLN A 1 196 ? 3.588 -8.247 6.781 1.00 83.62 196 GLN A O 1
ATOM 1546 N N . ILE A 1 197 ? 2.906 -10.333 6.300 1.00 91.88 197 ILE A N 1
ATOM 1547 C CA . ILE A 1 197 ? 2.328 -10.052 4.989 1.00 91.88 197 ILE A CA 1
ATOM 1548 C C . ILE A 1 197 ? 0.845 -10.405 5.058 1.00 91.88 197 ILE A C 1
ATOM 1550 O O . ILE A 1 197 ? 0.478 -11.468 5.556 1.00 91.88 197 ILE A O 1
ATOM 1554 N N . ILE A 1 198 ? -0.008 -9.483 4.619 1.00 94.81 198 ILE A N 1
ATOM 1555 C CA . ILE A 1 198 ? -1.450 -9.707 4.510 1.00 94.81 198 ILE A CA 1
ATOM 1556 C C . ILE A 1 198 ? -1.759 -9.974 3.041 1.00 94.81 198 ILE A C 1
ATOM 1558 O O . ILE A 1 198 ? -1.352 -9.202 2.176 1.00 94.81 198 ILE A O 1
ATOM 1562 N N . THR A 1 199 ? -2.499 -11.041 2.764 1.00 96.00 199 THR A N 1
ATOM 1563 C CA . THR A 1 199 ? -2.906 -11.405 1.406 1.00 96.00 199 THR A CA 1
ATOM 1564 C C . THR A 1 199 ? -4.417 -11.514 1.357 1.00 96.00 199 THR A C 1
ATOM 1566 O O . THR A 1 199 ? -5.010 -12.309 2.080 1.00 96.00 199 THR A O 1
ATOM 1569 N N . VAL A 1 200 ? -5.042 -10.722 0.492 1.00 96.75 200 VAL A N 1
ATOM 1570 C CA . VAL A 1 200 ? -6.501 -10.674 0.346 1.00 96.75 200 VAL A CA 1
ATOM 1571 C C . VAL A 1 200 ? -6.907 -10.857 -1.109 1.00 96.75 200 VAL A C 1
ATOM 1573 O O . VAL A 1 200 ? -6.070 -10.795 -2.008 1.00 96.75 200 VAL A O 1
ATOM 1576 N N . ASP A 1 201 ? -8.190 -11.094 -1.365 1.00 97.06 201 ASP A N 1
ATOM 1577 C CA . ASP A 1 201 ? -8.708 -11.072 -2.732 1.00 97.06 201 ASP A CA 1
ATOM 1578 C C . ASP A 1 201 ? -8.633 -9.653 -3.323 1.00 97.06 201 ASP A C 1
ATOM 1580 O O . ASP A 1 201 ? -9.082 -8.690 -2.695 1.00 97.06 201 ASP A O 1
ATOM 1584 N N . ALA A 1 202 ? -8.062 -9.511 -4.523 1.00 96.00 202 ALA A N 1
ATOM 1585 C CA . ALA A 1 202 ? -7.890 -8.206 -5.164 1.00 96.00 202 ALA A CA 1
ATOM 1586 C C . ALA A 1 202 ? -9.236 -7.531 -5.496 1.00 96.00 202 ALA A C 1
ATOM 1588 O O . ALA A 1 202 ? -9.333 -6.303 -5.504 1.00 96.00 202 ALA A O 1
ATOM 1589 N N . GLY A 1 203 ? -10.306 -8.311 -5.690 1.00 95.31 203 GLY A N 1
ATOM 1590 C CA . GLY A 1 203 ? -11.657 -7.804 -5.925 1.00 95.31 203 GLY A CA 1
ATOM 1591 C C . GLY A 1 203 ? -12.231 -7.008 -4.750 1.00 95.31 203 GLY A C 1
ATOM 1592 O O . GLY A 1 203 ? -13.162 -6.221 -4.935 1.00 95.31 203 GLY A O 1
ATOM 1593 N N . LEU A 1 204 ? -11.665 -7.125 -3.543 1.00 96.31 204 LEU A N 1
ATOM 1594 C CA . LEU A 1 204 ? -12.069 -6.307 -2.393 1.00 96.31 204 LEU A CA 1
ATOM 1595 C C . LEU A 1 204 ? -11.754 -4.817 -2.584 1.00 96.31 204 LEU A C 1
ATOM 1597 O O . LEU A 1 204 ? -12.487 -3.985 -2.056 1.00 96.31 204 LEU A O 1
ATOM 1601 N N . LEU A 1 205 ? -10.731 -4.478 -3.376 1.00 96.06 205 LEU A N 1
ATOM 1602 C CA . LEU A 1 205 ? -10.352 -3.091 -3.687 1.00 96.06 205 LEU A CA 1
ATOM 1603 C C . LEU A 1 205 ? -11.326 -2.405 -4.661 1.00 96.06 205 LEU A C 1
ATOM 1605 O O . LEU A 1 205 ? -11.384 -1.170 -4.735 1.00 96.06 205 LEU A O 1
ATOM 1609 N N . ASN A 1 206 ? -12.118 -3.189 -5.395 1.00 94.88 206 ASN A N 1
ATOM 1610 C CA . ASN A 1 206 ? -13.085 -2.656 -6.343 1.00 94.88 206 ASN A CA 1
ATOM 1611 C C . ASN A 1 206 ? -14.313 -2.115 -5.621 1.00 94.88 206 ASN A C 1
ATOM 1613 O O . ASN A 1 206 ? -15.134 -2.879 -5.142 1.00 94.88 206 ASN A O 1
ATOM 1617 N N . THR A 1 207 ? -14.459 -0.801 -5.561 1.00 93.69 207 THR A N 1
ATOM 1618 C CA . THR A 1 207 ? -15.611 -0.156 -4.909 1.00 93.69 207 THR A CA 1
ATOM 1619 C C . THR A 1 207 ? -16.415 0.677 -5.899 1.00 93.69 207 THR A C 1
ATOM 1621 O O . THR A 1 207 ? -17.102 1.614 -5.502 1.00 93.69 207 THR A O 1
ATOM 1624 N N . LYS A 1 208 ? -16.328 0.372 -7.205 1.00 90.06 208 LYS A N 1
ATOM 1625 C CA . LYS A 1 208 ? -16.996 1.142 -8.270 1.00 90.06 208 LYS A CA 1
ATOM 1626 C C . LYS A 1 208 ? -18.520 1.143 -8.169 1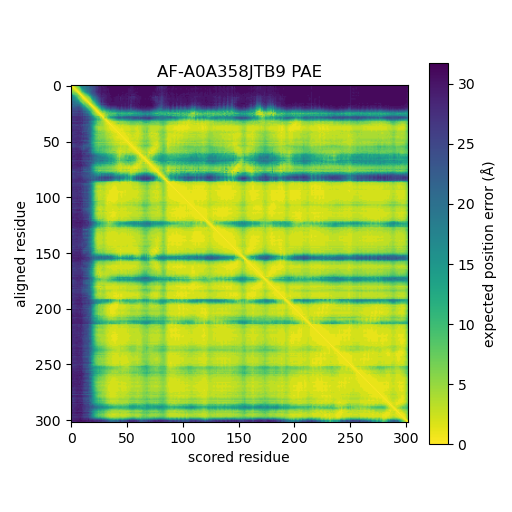.00 90.06 208 LYS A C 1
ATOM 1628 O O . LYS A 1 208 ? -19.152 2.075 -8.659 1.00 90.06 208 LYS A O 1
ATOM 1633 N N . ASP A 1 209 ? -19.086 0.151 -7.491 1.00 87.44 209 ASP A N 1
ATOM 1634 C CA . ASP A 1 209 ? -20.492 0.081 -7.095 1.00 87.44 209 ASP A CA 1
ATOM 1635 C C . ASP A 1 209 ? -20.921 1.267 -6.213 1.00 87.44 209 ASP A C 1
ATOM 1637 O O . ASP A 1 209 ? -22.079 1.678 -6.249 1.00 87.44 209 ASP A O 1
ATOM 1641 N N . ARG A 1 210 ? -19.992 1.860 -5.448 1.00 91.44 210 ARG A N 1
ATOM 1642 C CA . ARG A 1 210 ? -20.289 2.912 -4.455 1.00 91.44 210 ARG A CA 1
ATOM 1643 C C . ARG A 1 210 ? -19.449 4.182 -4.614 1.00 91.44 210 ARG A C 1
ATOM 1645 O O . ARG A 1 210 ? -19.886 5.267 -4.232 1.00 91.44 210 ARG A O 1
ATOM 1652 N N . ILE A 1 211 ? -18.262 4.077 -5.204 1.00 89.12 211 ILE A N 1
ATOM 1653 C CA . ILE A 1 211 ? -17.313 5.163 -5.465 1.00 89.12 211 ILE A CA 1
ATOM 1654 C C . ILE A 1 211 ? -16.977 5.157 -6.957 1.00 89.12 211 ILE A C 1
ATOM 1656 O O . ILE A 1 211 ? -16.160 4.378 -7.437 1.00 89.12 211 ILE A O 1
ATOM 1660 N N . LYS A 1 212 ? -17.600 6.064 -7.719 1.00 80.62 212 LYS A N 1
ATOM 1661 C CA . LYS A 1 212 ? -17.425 6.115 -9.182 1.00 80.62 212 LYS A CA 1
ATOM 1662 C C . LYS A 1 212 ? -15.994 6.491 -9.594 1.00 80.62 212 LYS A C 1
ATOM 1664 O O . LYS A 1 212 ? -15.436 5.910 -10.525 1.00 80.62 212 LYS A O 1
ATOM 1669 N N . ARG A 1 213 ? -15.383 7.457 -8.900 1.00 77.12 213 ARG A N 1
ATOM 1670 C CA . ARG A 1 213 ? -14.028 7.959 -9.180 1.00 77.12 213 ARG A CA 1
ATOM 1671 C C . ARG A 1 213 ? -13.151 7.807 -7.948 1.00 77.12 213 ARG A C 1
ATOM 1673 O O . ARG A 1 213 ? -13.477 8.342 -6.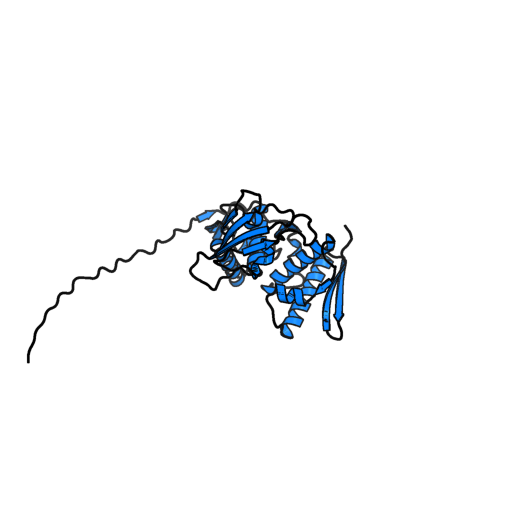892 1.00 77.12 213 ARG A O 1
ATOM 1680 N N . ASP A 1 214 ? -12.048 7.092 -8.112 1.00 80.38 214 ASP A N 1
ATOM 1681 C CA . ASP A 1 214 ? -11.097 6.852 -7.037 1.00 80.38 214 ASP A CA 1
ATOM 1682 C C . ASP A 1 214 ? -10.106 8.006 -6.976 1.00 80.38 214 ASP A C 1
ATOM 1684 O O . ASP A 1 214 ? -9.288 8.187 -7.873 1.00 80.38 214 ASP A O 1
ATOM 1688 N N . SER A 1 215 ? -10.208 8.810 -5.921 1.00 89.75 215 SER A N 1
ATOM 1689 C CA . SER A 1 215 ? -9.161 9.764 -5.571 1.00 89.75 215 SER A CA 1
ATOM 1690 C C . SER A 1 215 ? -7.995 9.046 -4.891 1.00 89.75 215 SER A C 1
ATOM 1692 O O . SER A 1 215 ? -8.161 7.948 -4.357 1.00 89.75 215 SER A O 1
ATOM 1694 N N . VAL A 1 216 ? -6.834 9.702 -4.822 1.00 91.94 216 VAL A N 1
ATOM 1695 C CA . VAL A 1 216 ? -5.673 9.240 -4.036 1.00 91.94 216 VAL A CA 1
ATOM 1696 C C . VAL A 1 216 ? -6.092 8.832 -2.616 1.00 91.94 216 VAL A C 1
ATOM 1698 O O . VAL A 1 216 ? -5.785 7.729 -2.165 1.00 91.94 216 VAL A O 1
ATOM 1701 N N . ASN A 1 217 ? -6.900 9.664 -1.949 1.00 93.19 217 ASN A N 1
ATOM 1702 C CA . ASN A 1 217 ? -7.405 9.375 -0.605 1.00 93.19 217 ASN A CA 1
ATOM 1703 C C . ASN A 1 217 ? -8.310 8.140 -0.562 1.00 93.19 217 ASN A C 1
ATOM 1705 O O . ASN A 1 217 ? -8.244 7.376 0.395 1.00 93.19 217 ASN A O 1
ATOM 1709 N N . ALA A 1 218 ? -9.155 7.928 -1.577 1.00 93.12 218 ALA A N 1
ATOM 1710 C CA . ALA A 1 218 ? -9.996 6.737 -1.641 1.00 93.12 218 ALA A CA 1
ATOM 1711 C C . ALA A 1 218 ? -9.142 5.467 -1.775 1.00 93.12 218 ALA A C 1
ATOM 1713 O O . ALA A 1 218 ? -9.396 4.497 -1.067 1.00 93.12 218 ALA A O 1
ATOM 1714 N N . VAL A 1 219 ? -8.100 5.487 -2.613 1.00 94.69 219 VAL A N 1
ATOM 1715 C CA . VAL A 1 219 ? -7.174 4.353 -2.776 1.00 94.69 219 VAL A CA 1
ATOM 1716 C C . VAL A 1 219 ? -6.456 4.023 -1.466 1.00 94.69 219 VAL A C 1
ATOM 1718 O O . VAL A 1 219 ? -6.480 2.872 -1.030 1.00 94.69 219 VAL A O 1
ATOM 1721 N N . ILE A 1 220 ? -5.891 5.032 -0.794 1.00 96.19 220 ILE A N 1
ATOM 1722 C CA . ILE A 1 220 ? -5.233 4.854 0.511 1.00 96.19 220 ILE A CA 1
ATOM 1723 C C . ILE A 1 220 ? -6.216 4.275 1.537 1.00 96.19 220 ILE A C 1
ATOM 1725 O O . ILE A 1 220 ? -5.896 3.317 2.246 1.00 96.19 220 ILE A O 1
ATOM 1729 N N . LEU A 1 221 ? -7.432 4.825 1.593 1.00 96.75 221 LEU A N 1
ATOM 1730 C CA . LEU A 1 221 ? -8.452 4.436 2.560 1.00 96.75 221 LEU A CA 1
ATOM 1731 C C . LEU A 1 221 ? -8.905 2.980 2.391 1.00 96.75 221 LEU A C 1
ATOM 1733 O O . LEU A 1 221 ? -9.065 2.284 3.393 1.00 96.75 221 LEU A O 1
ATOM 1737 N N . LYS A 1 222 ? -9.081 2.494 1.154 1.00 96.88 222 LYS A N 1
ATOM 1738 C CA . LYS A 1 222 ? -9.466 1.096 0.881 1.00 96.88 222 LYS A CA 1
ATOM 1739 C C . LYS A 1 222 ? -8.490 0.119 1.522 1.00 96.88 222 LYS A C 1
ATOM 1741 O O . LYS A 1 222 ? -8.883 -0.733 2.318 1.00 96.88 222 LYS A O 1
ATOM 1746 N N . GLU A 1 223 ? -7.212 0.259 1.189 1.00 96.88 223 GLU A N 1
ATOM 1747 C CA . GLU A 1 223 ? -6.190 -0.680 1.633 1.00 96.88 223 GLU A CA 1
ATOM 1748 C C . GLU A 1 223 ? -5.895 -0.512 3.134 1.00 96.88 223 GLU A C 1
ATOM 1750 O O . GLU A 1 223 ? -5.646 -1.499 3.829 1.00 96.88 223 GLU A O 1
ATOM 1755 N N . PHE A 1 224 ? -6.006 0.707 3.681 1.00 97.31 224 PHE A N 1
ATOM 1756 C CA . PHE A 1 224 ? -5.974 0.934 5.129 1.00 97.31 224 PHE A CA 1
ATOM 1757 C C . PHE A 1 224 ? -7.086 0.175 5.861 1.00 97.31 224 PHE A C 1
ATOM 1759 O O . PHE A 1 224 ? -6.802 -0.557 6.813 1.00 97.31 224 PHE A O 1
ATOM 1766 N N . LEU A 1 225 ? -8.342 0.310 5.420 1.00 97.94 225 LEU A N 1
ATOM 1767 C CA . LEU A 1 225 ? -9.481 -0.360 6.050 1.00 97.94 225 LEU A CA 1
ATOM 1768 C C . LEU A 1 225 ? -9.355 -1.880 5.946 1.00 97.94 225 LEU A C 1
ATOM 1770 O O . LEU A 1 225 ? -9.505 -2.564 6.956 1.00 97.94 225 LEU A O 1
ATOM 1774 N N . ILE A 1 226 ? -8.997 -2.408 4.773 1.00 97.69 226 ILE A N 1
ATOM 1775 C CA . ILE A 1 226 ? -8.752 -3.843 4.570 1.00 97.69 226 ILE A CA 1
ATOM 1776 C C . ILE A 1 226 ? -7.663 -4.344 5.523 1.00 97.69 226 ILE A C 1
ATOM 1778 O O . ILE A 1 226 ? -7.885 -5.308 6.255 1.00 97.69 226 ILE A O 1
ATOM 1782 N N . LYS A 1 227 ? -6.516 -3.657 5.591 1.00 96.50 227 LYS A N 1
ATOM 1783 C CA . LYS A 1 227 ? -5.421 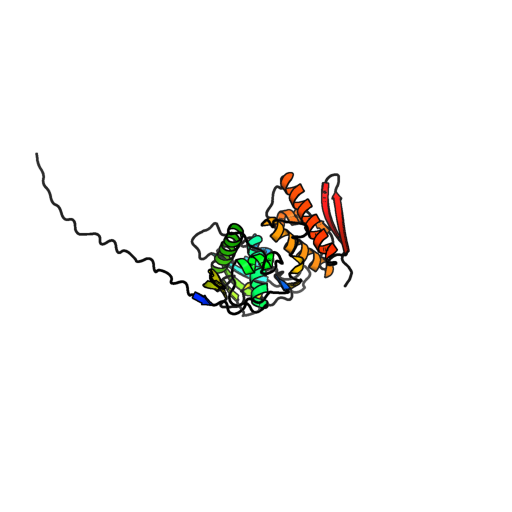-3.998 6.509 1.00 96.50 227 LYS A CA 1
ATOM 1784 C C . LYS A 1 227 ? -5.873 -3.990 7.972 1.00 96.50 227 LYS A C 1
ATOM 1786 O O . LYS A 1 227 ? -5.484 -4.871 8.742 1.00 96.50 227 LYS A O 1
ATOM 1791 N N . ARG A 1 228 ? -6.662 -2.995 8.391 1.00 96.88 228 ARG A N 1
ATOM 1792 C CA . ARG A 1 228 ? -7.205 -2.920 9.758 1.00 96.88 228 ARG A CA 1
ATOM 1793 C C . ARG A 1 228 ? -8.145 -4.089 10.036 1.00 96.88 228 ARG A C 1
ATOM 1795 O O . ARG A 1 228 ? -7.988 -4.732 11.068 1.00 96.88 228 ARG A O 1
ATOM 1802 N N . ILE A 1 229 ? -9.059 -4.384 9.114 1.00 97.25 229 ILE A N 1
ATOM 1803 C CA . ILE A 1 229 ? -10.025 -5.484 9.221 1.00 97.25 229 ILE A CA 1
ATOM 1804 C C . ILE A 1 229 ? -9.309 -6.831 9.341 1.00 97.25 229 ILE A C 1
ATOM 1806 O O . ILE A 1 229 ? -9.653 -7.607 10.223 1.00 97.25 229 ILE A O 1
ATOM 1810 N N . GLU A 1 230 ? -8.278 -7.094 8.539 1.00 96.19 230 GLU A N 1
ATOM 1811 C CA . GLU A 1 230 ? -7.530 -8.358 8.617 1.00 96.19 230 GLU A CA 1
ATOM 1812 C C . GLU A 1 230 ? -6.819 -8.535 9.960 1.00 96.19 230 GLU A C 1
ATOM 1814 O O . GLU A 1 230 ? -6.833 -9.611 10.554 1.00 96.19 230 GLU A O 1
ATOM 1819 N N . ASN A 1 231 ? -6.259 -7.458 10.510 1.00 94.25 231 ASN A N 1
ATOM 1820 C CA . ASN A 1 231 ? -5.676 -7.512 11.847 1.00 94.25 231 ASN A CA 1
ATOM 1821 C C . ASN A 1 231 ? -6.738 -7.634 12.960 1.00 94.25 231 ASN A C 1
ATOM 1823 O O . ASN A 1 231 ? -6.436 -8.211 14.004 1.00 94.25 231 ASN A O 1
ATOM 1827 N N . ILE A 1 232 ? -7.960 -7.125 12.756 1.00 95.38 232 ILE A N 1
ATOM 1828 C CA . ILE A 1 232 ? -9.101 -7.331 13.667 1.00 95.38 232 ILE A CA 1
ATOM 1829 C C . ILE A 1 232 ? -9.548 -8.798 13.634 1.00 95.38 232 ILE A C 1
ATOM 1831 O O . ILE A 1 232 ? -9.658 -9.409 14.692 1.00 95.38 232 ILE A O 1
ATOM 1835 N N . LYS A 1 233 ? -9.729 -9.389 12.443 1.00 94.25 233 LYS A N 1
ATOM 1836 C CA . LYS A 1 233 ? -10.073 -10.815 12.284 1.00 94.25 233 LYS A CA 1
ATOM 1837 C C . LYS A 1 233 ? -9.038 -11.728 12.935 1.00 94.25 233 LYS A C 1
ATOM 1839 O O . LYS A 1 233 ? -9.397 -12.687 13.600 1.00 94.25 233 LYS A O 1
ATOM 1844 N N . ALA A 1 234 ? -7.757 -11.384 12.809 1.00 92.12 234 ALA A N 1
ATOM 1845 C CA . ALA A 1 234 ? -6.661 -12.119 13.435 1.00 92.12 234 ALA A CA 1
ATOM 1846 C C . ALA A 1 234 ? -6.533 -11.898 14.960 1.00 92.12 234 ALA A C 1
ATOM 1848 O O . ALA A 1 234 ? -5.537 -12.321 15.546 1.00 92.12 234 ALA A O 1
ATOM 1849 N N . GLY A 1 235 ? -7.452 -11.161 15.598 1.00 91.06 235 GLY A N 1
ATOM 1850 C CA . GLY A 1 235 ? -7.412 -10.858 17.034 1.00 91.06 235 GLY A CA 1
ATOM 1851 C C . GLY A 1 235 ? -6.247 -9.957 17.466 1.00 91.06 235 GLY A C 1
ATOM 1852 O O . GLY A 1 235 ? -5.984 -9.811 18.657 1.00 91.06 235 GLY A O 1
ATOM 1853 N N . LYS A 1 236 ? -5.524 -9.343 16.519 1.00 88.88 236 LYS A N 1
ATOM 1854 C CA . LYS A 1 236 ? -4.346 -8.500 16.797 1.00 88.88 236 LYS A CA 1
ATOM 1855 C C . LYS A 1 236 ? -4.719 -7.064 17.153 1.00 88.88 236 LYS A C 1
ATOM 1857 O O . LYS A 1 236 ? -3.897 -6.351 17.723 1.00 88.88 236 LYS A O 1
ATOM 1862 N N . LEU A 1 237 ? -5.917 -6.616 16.777 1.00 91.81 237 LEU A N 1
ATOM 1863 C CA . LEU A 1 237 ? -6.401 -5.256 16.997 1.00 91.81 237 LEU A CA 1
ATOM 1864 C C . LEU A 1 237 ? -7.833 -5.249 17.529 1.00 91.81 237 LEU A C 1
ATOM 1866 O O . LEU A 1 237 ? -8.647 -6.101 17.188 1.00 91.81 237 LEU A O 1
ATOM 1870 N N . ASN A 1 238 ? -8.147 -4.215 18.309 1.00 92.50 238 ASN A N 1
ATOM 1871 C CA . ASN A 1 238 ? -9.510 -3.918 18.731 1.00 92.50 238 ASN A CA 1
ATOM 1872 C C . ASN A 1 238 ? -10.401 -3.603 17.500 1.00 92.50 238 ASN A C 1
ATOM 1874 O O . ASN A 1 238 ? -9.932 -2.906 16.592 1.00 92.50 238 ASN A O 1
ATOM 1878 N N . PRO A 1 239 ? -11.678 -4.048 17.478 1.00 95.25 239 PRO A N 1
ATOM 1879 C CA . PRO A 1 239 ? -12.616 -3.806 16.375 1.00 95.25 239 PRO A CA 1
ATOM 1880 C C . PRO A 1 239 ? -12.944 -2.329 16.094 1.00 95.25 239 PRO A C 1
ATOM 1882 O O . PRO A 1 239 ? -13.595 -2.032 15.093 1.00 95.25 239 PRO A O 1
ATOM 1885 N N . HIS A 1 240 ? -12.524 -1.396 16.949 1.00 96.50 240 HIS A N 1
ATOM 1886 C CA . HIS A 1 240 ? -12.725 0.035 16.749 1.00 96.50 240 HIS A CA 1
ATOM 1887 C C . HIS A 1 240 ? -11.603 0.643 15.890 1.00 96.50 240 HIS A C 1
ATOM 1889 O O . HIS A 1 240 ? -10.407 0.489 16.161 1.00 96.50 240 HIS A O 1
ATOM 1895 N N . ILE A 1 241 ? -11.992 1.392 14.859 1.00 97.25 241 ILE A N 1
ATOM 1896 C CA . ILE A 1 241 ? -11.100 2.200 14.024 1.00 97.25 241 ILE A CA 1
ATOM 1897 C C . ILE A 1 241 ? -11.502 3.663 14.218 1.00 97.25 241 ILE A C 1
ATOM 1899 O O . ILE A 1 241 ? -12.622 4.062 13.898 1.00 97.25 241 ILE A O 1
ATOM 1903 N N . ARG A 1 242 ? -10.591 4.461 14.780 1.00 96.56 242 ARG A N 1
ATOM 1904 C CA . ARG A 1 242 ? -10.813 5.892 15.028 1.00 96.56 242 ARG A CA 1
ATOM 1905 C C . ARG A 1 242 ? -10.697 6.678 13.724 1.00 96.56 242 ARG A C 1
ATOM 1907 O O . ARG A 1 242 ? -9.794 6.399 12.938 1.00 96.56 242 ARG A O 1
ATOM 1914 N N . PHE A 1 243 ? -11.528 7.706 13.540 1.00 96.06 243 PHE A N 1
ATOM 1915 C CA . PHE A 1 243 ? -11.379 8.619 12.395 1.00 96.06 243 PHE A CA 1
ATOM 1916 C C . PHE A 1 243 ? -10.044 9.361 12.409 1.00 96.06 243 PHE A C 1
ATOM 1918 O O . PHE A 1 243 ? -9.456 9.581 11.364 1.00 96.06 243 PHE A O 1
ATOM 1925 N N . GLU A 1 244 ? -9.526 9.653 13.594 1.00 94.62 244 GLU A N 1
ATOM 1926 C CA . GLU A 1 244 ? -8.187 10.209 13.797 1.00 94.62 244 GLU A CA 1
ATOM 1927 C C . GLU A 1 244 ? -7.093 9.363 13.129 1.00 94.62 244 GLU A C 1
ATOM 1929 O O . GLU A 1 244 ? -6.308 9.888 12.351 1.00 94.62 244 GLU A O 1
ATOM 1934 N N . ALA A 1 245 ? -7.132 8.036 13.296 1.00 95.19 245 ALA A N 1
ATOM 1935 C CA . ALA A 1 245 ? -6.186 7.136 12.634 1.00 95.19 245 ALA A CA 1
ATOM 1936 C C . ALA A 1 245 ? -6.360 7.115 11.104 1.00 95.19 245 ALA A C 1
ATOM 1938 O O . ALA A 1 245 ? -5.399 6.888 10.377 1.00 95.19 245 ALA A O 1
ATOM 1939 N N . ILE A 1 246 ? -7.582 7.348 10.607 1.00 96.75 246 ILE A N 1
ATOM 1940 C CA . ILE A 1 246 ? -7.837 7.503 9.169 1.00 96.75 246 ILE A CA 1
ATOM 1941 C C . ILE A 1 246 ? -7.224 8.815 8.663 1.00 96.75 246 ILE A C 1
ATOM 1943 O O . ILE A 1 246 ? -6.597 8.821 7.610 1.00 96.75 246 ILE A O 1
ATOM 1947 N N . TYR A 1 247 ? -7.378 9.918 9.397 1.00 95.44 247 TYR A N 1
ATOM 1948 C CA . TYR A 1 247 ? -6.796 11.206 9.013 1.00 95.44 247 TYR A CA 1
ATOM 1949 C C . TYR A 1 247 ? -5.268 11.159 9.019 1.00 95.44 247 TYR A C 1
ATOM 1951 O O . TYR A 1 247 ? -4.656 11.609 8.055 1.00 95.44 247 TYR A O 1
ATOM 1959 N N . GLU A 1 248 ? -4.666 10.540 10.036 1.00 93.56 248 GLU A N 1
ATOM 1960 C CA . GLU A 1 248 ? -3.221 10.303 10.103 1.00 93.56 248 GLU A CA 1
ATOM 1961 C C . GLU A 1 248 ? -2.712 9.504 8.897 1.00 93.56 248 GLU A C 1
ATOM 1963 O O . GLU A 1 248 ? -1.724 9.891 8.278 1.00 93.56 248 GLU A O 1
ATOM 1968 N N . GLU A 1 249 ? -3.398 8.418 8.525 1.00 94.50 249 GLU A N 1
ATOM 1969 C CA . GLU A 1 249 ? -3.027 7.605 7.360 1.00 94.50 249 GLU A CA 1
ATOM 1970 C C . GLU A 1 249 ? -3.094 8.407 6.050 1.00 94.50 249 GLU A C 1
ATOM 1972 O O . GLU A 1 249 ? -2.259 8.234 5.159 1.00 94.50 249 GLU A O 1
ATOM 1977 N N . LEU A 1 250 ? -4.076 9.304 5.943 1.00 93.62 250 LEU A N 1
ATOM 1978 C CA . LEU A 1 250 ? -4.261 10.200 4.802 1.00 93.62 250 LEU A CA 1
ATOM 1979 C C . LEU A 1 250 ? -3.330 11.427 4.832 1.00 93.62 250 LEU A C 1
ATOM 1981 O O . LEU A 1 250 ? -3.388 12.236 3.909 1.00 93.62 250 LEU A O 1
ATOM 1985 N N . GLY A 1 251 ? -2.499 11.593 5.868 1.00 91.31 251 GLY A N 1
ATOM 1986 C CA . GLY A 1 251 ? -1.615 12.752 6.022 1.00 91.31 251 GLY A CA 1
ATOM 1987 C C . GLY A 1 251 ? -2.348 14.061 6.346 1.00 91.31 251 GLY A C 1
ATOM 1988 O O . GLY A 1 251 ? -1.852 15.140 6.036 1.00 91.31 251 GLY A O 1
ATOM 1989 N N . ILE A 1 252 ? -3.539 13.987 6.946 1.00 92.12 252 ILE A N 1
ATOM 1990 C CA . ILE A 1 252 ? -4.384 15.145 7.260 1.00 92.12 252 ILE A CA 1
ATOM 1991 C C . ILE A 1 252 ? -4.257 15.471 8.751 1.00 92.12 252 ILE A C 1
ATOM 1993 O O . ILE A 1 252 ? -4.869 14.815 9.590 1.00 92.12 252 ILE A O 1
ATOM 1997 N N . SER A 1 253 ? -3.489 16.511 9.080 1.00 88.75 253 SER A N 1
ATOM 1998 C CA . SER A 1 253 ? -3.285 16.967 10.465 1.00 88.75 253 SER A CA 1
ATOM 1999 C C . SER A 1 253 ? -4.435 17.828 10.998 1.00 88.75 253 SER A C 1
ATOM 2001 O O . SER A 1 253 ? -4.760 17.753 12.179 1.00 88.75 253 SER A O 1
ATOM 2003 N N . GLN A 1 254 ? -5.071 18.627 10.135 1.00 90.31 254 GLN A N 1
ATOM 2004 C CA . GLN A 1 254 ? -6.171 19.533 10.489 1.00 90.31 254 GLN A CA 1
ATOM 2005 C C . GLN A 1 254 ? -7.347 19.349 9.517 1.00 90.31 254 GLN A C 1
ATOM 2007 O O . GLN A 1 254 ? -7.431 20.030 8.491 1.00 90.31 254 GLN A O 1
ATOM 2012 N N . PRO A 1 255 ? -8.248 18.384 9.775 1.00 89.38 255 PRO A N 1
ATOM 2013 C CA . PRO A 1 255 ? -9.314 18.054 8.840 1.00 89.38 255 PRO A CA 1
ATOM 2014 C C . PRO A 1 255 ? -10.384 19.155 8.802 1.00 89.38 255 PRO A C 1
ATOM 2016 O O . PRO A 1 255 ? -11.030 19.458 9.804 1.00 89.38 255 PRO A O 1
ATOM 2019 N N . THR A 1 256 ? -10.637 19.717 7.617 1.00 92.38 256 THR A N 1
ATOM 2020 C CA . THR A 1 256 ? -11.751 20.661 7.423 1.00 92.38 256 THR A CA 1
ATOM 2021 C C . THR A 1 256 ? -13.101 19.945 7.517 1.00 92.38 256 THR A C 1
ATOM 2023 O O . THR A 1 256 ? -13.196 18.737 7.283 1.00 92.38 256 THR A O 1
ATOM 2026 N N . ARG A 1 257 ? -14.194 20.684 7.757 1.00 90.94 257 ARG A N 1
ATOM 2027 C CA . ARG A 1 257 ? -15.560 20.120 7.770 1.00 90.94 257 ARG A CA 1
ATOM 2028 C C . ARG A 1 257 ? -15.873 19.306 6.507 1.00 90.94 257 ARG A C 1
ATOM 2030 O O . ARG A 1 257 ? -16.417 18.207 6.606 1.00 90.94 257 ARG A O 1
ATOM 2037 N N . LYS A 1 258 ? -15.469 19.809 5.334 1.00 90.81 258 LYS A N 1
ATOM 2038 C CA . LYS A 1 258 ? -15.636 19.119 4.046 1.00 90.81 258 LYS A CA 1
ATOM 2039 C C . LYS A 1 258 ? -14.816 17.828 3.980 1.00 90.81 258 LYS A C 1
ATOM 2041 O O . LYS A 1 258 ? -15.317 16.819 3.479 1.00 90.81 258 LYS A O 1
ATOM 2046 N N . ASN A 1 259 ? -13.580 1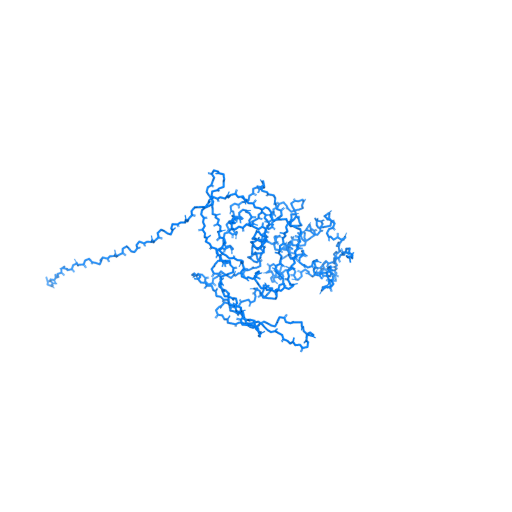7.834 4.493 1.00 89.38 259 ASN A N 1
ATOM 2047 C CA . ASN A 1 259 ? -12.761 16.621 4.559 1.00 89.38 259 ASN A CA 1
ATOM 2048 C C . ASN A 1 259 ? -13.403 15.574 5.468 1.00 89.38 259 ASN A C 1
ATOM 2050 O O . ASN A 1 259 ? -13.530 14.430 5.047 1.00 89.38 259 ASN A O 1
ATOM 2054 N N . ILE A 1 260 ? -13.857 15.967 6.661 1.00 92.25 260 ILE A N 1
ATOM 2055 C CA . ILE A 1 260 ? -14.516 15.070 7.622 1.00 92.25 260 ILE A CA 1
ATOM 2056 C C . ILE A 1 260 ? -15.719 14.381 6.973 1.00 92.25 260 ILE A C 1
ATOM 2058 O O . ILE A 1 260 ? -15.835 13.157 7.016 1.00 92.25 260 ILE A O 1
ATOM 2062 N N . GLU A 1 261 ? -16.598 15.153 6.336 1.00 92.25 261 GLU A N 1
ATOM 2063 C CA . GLU A 1 261 ? -17.795 14.617 5.689 1.00 92.25 261 GLU A CA 1
ATOM 2064 C C . GLU A 1 261 ? -17.451 13.670 4.534 1.00 92.25 261 GLU A C 1
ATOM 2066 O O . GLU A 1 261 ? -17.976 12.558 4.464 1.00 92.25 261 GLU A O 1
ATOM 2071 N N . THR A 1 262 ? -16.522 14.077 3.666 1.00 92.62 262 THR A N 1
ATOM 2072 C CA . THR A 1 262 ? -16.112 13.287 2.496 1.00 92.62 262 THR A CA 1
ATOM 2073 C C . THR A 1 262 ? -15.426 11.985 2.907 1.00 92.62 262 THR A C 1
ATOM 2075 O O . THR A 1 262 ? -15.730 10.925 2.365 1.00 92.62 262 THR A O 1
ATOM 2078 N N . ILE A 1 263 ? -14.511 12.041 3.877 1.00 94.69 263 ILE A N 1
ATOM 2079 C CA . ILE A 1 263 ? -13.764 10.873 4.358 1.00 94.69 263 ILE A CA 1
ATOM 2080 C C . ILE A 1 263 ? -14.700 9.908 5.070 1.00 94.69 263 ILE A C 1
ATOM 2082 O O . ILE A 1 263 ? -14.618 8.705 4.825 1.00 94.69 263 ILE A O 1
ATOM 2086 N N . ARG A 1 264 ? -15.626 10.412 5.893 1.00 95.31 264 ARG A N 1
ATOM 2087 C CA . ARG A 1 264 ? -16.649 9.574 6.523 1.00 95.31 264 ARG A CA 1
ATOM 2088 C C . ARG A 1 264 ? -17.512 8.884 5.467 1.00 95.31 264 ARG A C 1
ATOM 2090 O O . ARG A 1 264 ? -17.600 7.663 5.485 1.00 95.31 264 ARG A O 1
ATOM 2097 N N . LYS A 1 265 ? -18.044 9.634 4.497 1.00 95.25 265 LYS A N 1
ATOM 2098 C CA . LYS A 1 265 ? -18.856 9.078 3.403 1.00 95.25 265 LYS A CA 1
ATOM 2099 C C . LYS A 1 265 ? -18.103 8.002 2.615 1.00 95.25 265 LYS A C 1
ATOM 2101 O O . LYS A 1 265 ? -18.647 6.933 2.361 1.00 95.25 265 LYS A O 1
ATOM 2106 N N . ASN A 1 266 ? -16.843 8.253 2.260 1.00 95.88 266 ASN A N 1
ATOM 2107 C CA . ASN A 1 266 ? -16.019 7.268 1.558 1.00 95.88 266 ASN A CA 1
ATOM 2108 C C . ASN A 1 266 ? -15.725 6.042 2.431 1.00 95.88 266 ASN A C 1
ATOM 2110 O O . ASN A 1 266 ? -15.759 4.925 1.927 1.00 95.88 266 ASN A O 1
ATOM 2114 N N . THR A 1 267 ? -15.486 6.236 3.731 1.00 97.31 267 THR A N 1
ATOM 2115 C CA . THR A 1 267 ? -15.294 5.143 4.697 1.00 97.31 267 THR A CA 1
ATOM 2116 C C . THR A 1 267 ? -16.522 4.241 4.724 1.00 97.31 267 THR A C 1
ATOM 2118 O O . THR A 1 267 ? -16.397 3.036 4.538 1.00 97.31 267 THR A O 1
ATOM 2121 N N . GLU A 1 268 ? -17.711 4.819 4.886 1.00 97.19 268 GLU A N 1
ATOM 2122 C CA . GLU A 1 268 ? -18.977 4.081 4.888 1.00 97.19 268 GLU A CA 1
ATOM 2123 C C . GLU A 1 268 ? -19.212 3.355 3.558 1.00 97.19 268 GLU A C 1
ATOM 2125 O O . GLU A 1 268 ? -19.482 2.159 3.557 1.00 97.19 268 GLU A O 1
ATOM 2130 N N . ASN A 1 269 ? -19.009 4.027 2.421 1.00 97.31 269 ASN A N 1
ATOM 2131 C CA . ASN A 1 269 ? -19.153 3.417 1.097 1.00 97.31 269 ASN A CA 1
ATOM 2132 C C . ASN A 1 269 ? -18.223 2.215 0.887 1.00 97.31 269 ASN A C 1
ATOM 2134 O O . ASN A 1 269 ? -18.650 1.195 0.346 1.00 97.31 269 ASN A O 1
ATOM 2138 N N . ILE A 1 270 ? -16.964 2.311 1.322 1.00 97.44 270 ILE A N 1
ATOM 2139 C CA . ILE A 1 270 ? -16.0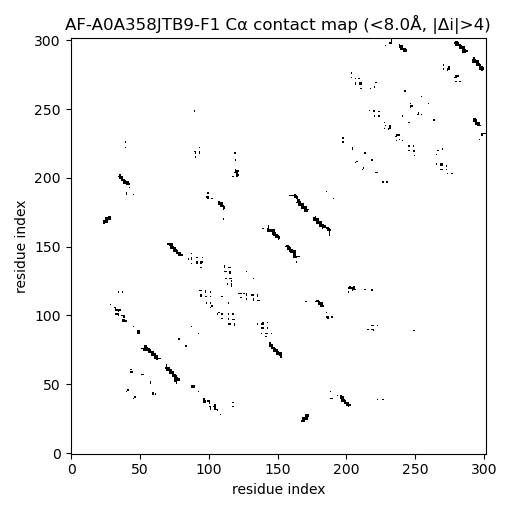17 1.193 1.241 1.00 97.44 270 ILE A CA 1
ATOM 2140 C C . ILE A 1 270 ? -16.488 0.044 2.137 1.00 97.44 270 ILE A C 1
ATOM 2142 O O . ILE A 1 270 ? -16.524 -1.099 1.690 1.00 97.44 270 ILE A O 1
ATOM 2146 N N . LEU A 1 271 ? -16.885 0.326 3.381 1.00 97.50 271 LEU A N 1
ATOM 2147 C CA . LEU A 1 271 ? -17.343 -0.706 4.316 1.00 97.50 271 LEU A CA 1
ATOM 2148 C C . LEU A 1 271 ? -18.636 -1.382 3.861 1.00 97.50 271 LEU A C 1
ATOM 2150 O O . LEU A 1 271 ? -18.764 -2.591 4.030 1.00 97.50 271 LEU A O 1
ATOM 2154 N N . LEU A 1 272 ? -19.561 -0.639 3.250 1.00 96.88 272 LEU A N 1
ATOM 2155 C CA . LEU A 1 272 ? -20.756 -1.205 2.631 1.00 96.88 272 LEU A CA 1
ATOM 2156 C C . LEU A 1 272 ? -20.381 -2.158 1.489 1.00 96.88 272 LEU A C 1
ATOM 2158 O O . LEU A 1 272 ? -20.845 -3.291 1.496 1.00 96.88 272 LEU A O 1
ATOM 2162 N N . SER A 1 273 ? -19.466 -1.771 0.587 1.00 96.12 273 SER A N 1
ATOM 2163 C CA . SER A 1 273 ? -18.978 -2.669 -0.480 1.00 96.12 273 SER A CA 1
ATOM 2164 C C . SER A 1 273 ? -18.331 -3.939 0.096 1.00 96.12 273 SER A C 1
ATOM 2166 O O . SER A 1 273 ? -18.545 -5.048 -0.395 1.00 96.12 273 SER A O 1
ATOM 2168 N N . LEU A 1 274 ? -17.563 -3.811 1.185 1.00 96.44 274 LEU A N 1
ATOM 2169 C CA . LEU A 1 274 ? -16.979 -4.962 1.882 1.00 96.44 274 LEU A CA 1
ATOM 2170 C C . LEU A 1 274 ? -18.047 -5.834 2.562 1.00 96.44 274 LEU A C 1
ATOM 2172 O O . LEU A 1 274 ? -17.898 -7.055 2.608 1.00 96.44 274 LEU A O 1
ATOM 2176 N N . SER A 1 275 ? -19.121 -5.232 3.072 1.00 95.81 275 SER A N 1
ATOM 2177 C CA . SER A 1 275 ? -20.262 -5.944 3.651 1.00 95.81 275 SER A CA 1
ATOM 2178 C C . SER A 1 275 ? -21.032 -6.725 2.584 1.00 95.81 275 SER A C 1
ATOM 2180 O O . SER A 1 275 ? -21.326 -7.900 2.794 1.00 95.81 275 SER A O 1
ATOM 2182 N N . ASP A 1 276 ? -21.290 -6.126 1.418 1.00 95.00 276 ASP A N 1
ATOM 2183 C CA . ASP A 1 276 ? -21.980 -6.785 0.297 1.00 95.00 276 ASP A CA 1
ATOM 2184 C C . ASP A 1 276 ? -21.199 -8.005 -0.199 1.00 95.00 276 ASP A C 1
ATOM 2186 O O . ASP A 1 276 ? -21.760 -9.067 -0.471 1.00 95.00 276 ASP A O 1
ATOM 2190 N N . LYS A 1 277 ? -19.867 -7.886 -0.225 1.00 94.81 277 LYS A N 1
ATOM 2191 C CA . LYS A 1 277 ? -18.940 -8.985 -0.532 1.00 94.81 277 LYS A CA 1
ATOM 2192 C C . LYS A 1 277 ? -18.789 -9.994 0.608 1.00 94.81 277 LYS A C 1
ATOM 2194 O O . LYS A 1 277 ? -17.958 -10.894 0.513 1.00 94.81 277 LYS A O 1
ATOM 2199 N N . LYS A 1 278 ? -19.555 -9.848 1.695 1.00 95.31 278 LYS A N 1
ATOM 2200 C CA . LYS A 1 278 ? -19.527 -10.699 2.897 1.00 95.31 278 LYS A CA 1
ATOM 2201 C C . LYS A 1 278 ? -18.144 -10.766 3.559 1.00 95.31 278 LYS A C 1
ATOM 2203 O O . LYS A 1 278 ? -17.848 -11.712 4.287 1.00 95.31 278 LYS A O 1
ATOM 2208 N N . TYR A 1 279 ? -17.296 -9.763 3.326 1.00 96.06 279 TYR A N 1
ATOM 2209 C CA . TYR A 1 279 ? -15.949 -9.691 3.888 1.00 96.06 279 TYR A CA 1
ATOM 2210 C C . TYR A 1 279 ? -15.948 -9.255 5.359 1.00 96.06 279 TYR A C 1
ATOM 2212 O O . TYR A 1 279 ? -15.064 -9.641 6.130 1.00 96.06 279 TYR A O 1
ATOM 2220 N N . ILE A 1 280 ? -16.951 -8.467 5.747 1.00 96.69 280 ILE A N 1
ATOM 2221 C CA . ILE A 1 280 ? -17.321 -8.156 7.131 1.00 96.69 280 ILE A CA 1
ATOM 2222 C C . ILE A 1 280 ? -18.805 -8.478 7.329 1.00 96.69 280 ILE A C 1
ATOM 2224 O O . ILE A 1 280 ? -19.550 -8.574 6.358 1.00 96.69 280 ILE A O 1
ATOM 2228 N N . GLN A 1 281 ? -19.238 -8.661 8.577 1.00 95.50 281 GLN A N 1
ATOM 2229 C CA . GLN A 1 281 ? -20.652 -8.898 8.877 1.00 95.50 281 GLN A CA 1
ATOM 2230 C C . GLN A 1 281 ? -21.443 -7.591 8.892 1.00 95.50 281 GLN A C 1
ATOM 2232 O O . GLN A 1 281 ? -22.531 -7.532 8.331 1.00 95.50 281 GLN A O 1
ATOM 2237 N N . LYS A 1 282 ? -20.907 -6.570 9.568 1.00 95.75 282 LYS A N 1
ATOM 2238 C CA . LYS A 1 282 ? -21.464 -5.215 9.617 1.00 95.75 282 LYS A CA 1
ATOM 2239 C C . LYS A 1 282 ? -20.437 -4.220 10.154 1.00 95.75 282 LYS A C 1
ATOM 2241 O O . LYS A 1 282 ? -19.399 -4.614 10.697 1.00 95.75 282 LYS A O 1
ATOM 2246 N N . TYR A 1 283 ? -20.763 -2.938 10.065 1.00 97.25 283 TYR A N 1
ATOM 2247 C CA . TYR A 1 283 ? -20.072 -1.873 10.780 1.00 97.25 283 TYR A CA 1
ATOM 2248 C C . TYR A 1 283 ? -21.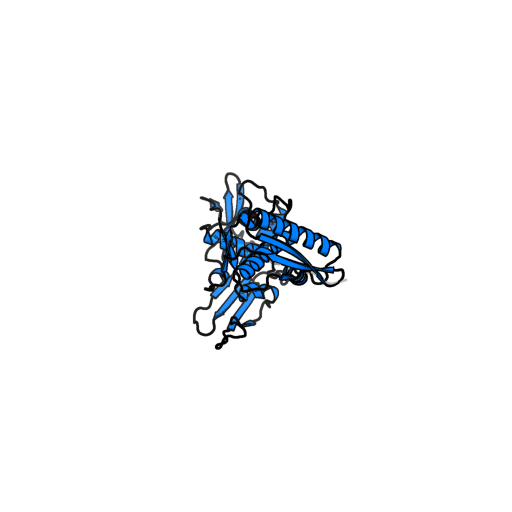087 -0.963 11.477 1.00 97.25 283 TYR A C 1
ATOM 2250 O O . TYR A 1 283 ? -22.201 -0.795 10.994 1.00 97.25 283 TYR A O 1
ATOM 2258 N N . ASP A 1 284 ? -20.681 -0.366 12.595 1.00 96.81 284 ASP A N 1
ATOM 2259 C CA . ASP A 1 284 ? -21.484 0.600 13.342 1.00 96.81 284 ASP A CA 1
ATOM 2260 C C . ASP A 1 284 ? -20.658 1.874 13.575 1.00 96.81 284 ASP A C 1
ATOM 2262 O O . ASP A 1 284 ? -19.500 1.809 13.999 1.00 96.81 284 ASP A O 1
ATOM 2266 N N . LEU A 1 285 ? -21.232 3.049 13.313 1.00 96.06 285 LEU A N 1
ATOM 2267 C CA . LEU A 1 285 ? -20.619 4.319 13.709 1.00 96.06 285 LEU A CA 1
ATOM 2268 C C . LEU A 1 285 ? -20.800 4.530 15.212 1.00 96.06 285 LEU A C 1
ATOM 2270 O O . LEU A 1 285 ? -21.905 4.381 15.731 1.00 96.06 285 LEU A O 1
ATOM 2274 N N . TYR A 1 286 ? -19.744 4.958 15.904 1.00 94.56 286 TYR A N 1
ATOM 2275 C CA . TYR A 1 286 ? -19.833 5.314 17.319 1.00 94.56 286 TYR A CA 1
ATOM 2276 C C . TYR A 1 286 ? -19.448 6.773 17.561 1.00 94.56 286 TYR A C 1
ATOM 2278 O O . TYR A 1 286 ? -18.593 7.357 16.882 1.00 94.56 286 TYR A O 1
ATOM 2286 N N . LYS A 1 287 ? -20.119 7.378 18.541 1.00 93.12 287 LYS A N 1
ATOM 2287 C CA . LYS A 1 287 ? -19.968 8.786 18.908 1.00 93.12 287 LYS A CA 1
ATOM 2288 C C . LYS A 1 287 ? -19.238 8.936 20.237 1.00 93.12 287 LYS A C 1
ATOM 2290 O O . LYS A 1 287 ? -19.269 8.046 21.079 1.00 93.12 287 LYS A O 1
ATOM 2295 N N . GLN A 1 288 ? -18.615 10.094 20.412 1.00 88.81 288 GLN A N 1
ATOM 2296 C CA . GLN A 1 288 ? -18.136 10.594 21.694 1.00 88.81 288 GLN A CA 1
ATOM 2297 C C . GLN A 1 288 ? -18.657 12.029 21.825 1.00 88.81 288 GLN A C 1
ATOM 2299 O O . GLN A 1 288 ? -18.262 12.917 21.067 1.00 88.81 288 GLN A O 1
ATOM 2304 N N . GLY A 1 289 ? -19.630 12.237 22.715 1.00 89.06 289 GLY A N 1
ATOM 2305 C CA . GLY A 1 289 ? -20.432 13.462 22.728 1.00 89.06 289 GLY A CA 1
ATOM 2306 C C . GLY A 1 289 ? -21.236 13.627 21.431 1.00 89.06 289 GLY A C 1
ATOM 2307 O O . GLY A 1 289 ? -21.876 12.688 20.956 1.00 89.06 289 GLY A O 1
ATOM 2308 N N . LYS A 1 290 ? -21.195 14.824 20.831 1.00 84.81 290 LYS A N 1
ATOM 2309 C CA . LYS A 1 290 ? -21.933 15.139 19.590 1.00 84.81 290 LYS A CA 1
ATOM 2310 C C . LYS A 1 290 ? -21.218 14.682 18.308 1.00 84.81 290 LYS A C 1
ATOM 2312 O O . LYS A 1 290 ? -21.842 14.654 17.248 1.00 84.81 290 LYS A O 1
ATOM 2317 N N . ALA A 1 291 ? -19.937 14.315 18.385 1.00 87.12 291 ALA A N 1
ATOM 2318 C CA . ALA A 1 291 ? -19.115 13.975 17.226 1.00 87.12 291 ALA A CA 1
ATOM 2319 C C . ALA A 1 291 ? -18.976 12.458 17.034 1.00 87.12 291 ALA A C 1
ATOM 2321 O O . ALA A 1 291 ? -18.899 11.692 17.995 1.00 87.12 291 ALA A O 1
ATOM 2322 N N . PHE A 1 292 ? -18.898 12.018 15.777 1.00 91.75 292 PHE A N 1
ATOM 2323 C CA . PHE A 1 292 ? -18.518 10.643 15.458 1.00 91.75 292 PHE A CA 1
ATOM 2324 C C . PHE A 1 292 ? -17.022 10.447 15.720 1.00 91.75 292 PHE A C 1
ATOM 2326 O O . PHE A 1 292 ? -16.200 11.160 15.148 1.00 91.75 292 PHE A O 1
ATOM 2333 N N . LYS A 1 293 ? -16.667 9.480 16.571 1.00 94.44 293 LYS A N 1
ATOM 2334 C CA . LYS A 1 293 ? -15.270 9.208 16.949 1.00 94.44 293 LYS A CA 1
ATOM 2335 C C . LYS A 1 293 ? -14.641 8.114 16.084 1.00 94.44 293 LYS A C 1
ATOM 2337 O O . LYS A 1 293 ? -13.425 8.123 15.874 1.00 94.44 293 LYS A O 1
ATOM 2342 N N . GLY A 1 294 ? -15.449 7.209 15.537 1.00 95.75 294 GLY A N 1
ATOM 2343 C CA . GLY A 1 294 ? -14.966 6.173 14.634 1.00 95.75 294 GLY A CA 1
ATOM 2344 C C . GLY A 1 294 ? -16.036 5.173 14.217 1.00 95.75 294 GLY A C 1
ATOM 2345 O O . GLY A 1 294 ? -17.237 5.420 14.334 1.00 95.75 294 GLY A O 1
ATOM 2346 N N . ILE A 1 295 ? -15.555 4.026 13.752 1.00 97.38 295 ILE A N 1
ATOM 2347 C CA . ILE A 1 295 ? -16.337 2.863 13.331 1.00 97.38 295 ILE A CA 1
ATOM 2348 C C . ILE A 1 295 ? -15.978 1.656 14.198 1.00 97.38 295 ILE A C 1
ATOM 2350 O O . ILE A 1 295 ? -14.821 1.478 14.582 1.00 97.38 295 ILE A O 1
ATOM 2354 N N . LYS A 1 296 ? -16.961 0.810 14.484 1.00 97.44 296 LYS A N 1
ATOM 2355 C CA . LYS A 1 296 ? -16.790 -0.513 15.081 1.00 97.44 296 LYS A CA 1
ATOM 2356 C C . LYS A 1 296 ? -17.071 -1.558 14.010 1.00 97.44 296 LYS A C 1
ATOM 2358 O O . LYS A 1 296 ? -18.152 -1.567 13.429 1.00 97.44 296 LYS A O 1
ATOM 2363 N N . ILE A 1 297 ? -16.105 -2.430 13.747 1.00 97.50 297 ILE A N 1
ATOM 2364 C CA . ILE A 1 297 ? -16.241 -3.523 12.782 1.00 97.50 297 ILE A CA 1
ATOM 2365 C C . ILE A 1 297 ? -16.737 -4.778 13.496 1.00 97.50 297 ILE A C 1
ATOM 2367 O O . ILE A 1 297 ? -16.198 -5.162 14.532 1.00 97.50 297 ILE A O 1
ATOM 2371 N N . THR A 1 298 ? -17.729 -5.443 12.910 1.00 95.62 298 THR A N 1
ATOM 2372 C CA . THR A 1 298 ? -18.126 -6.800 13.292 1.00 95.62 298 THR A CA 1
ATOM 2373 C C . THR A 1 298 ? -17.717 -7.752 12.177 1.00 95.62 298 THR A C 1
ATOM 2375 O O . THR A 1 298 ? -18.130 -7.602 11.024 1.00 95.62 298 THR A O 1
ATOM 2378 N N . THR A 1 299 ? -16.886 -8.732 12.507 1.00 90.50 299 THR A N 1
ATOM 2379 C CA . THR A 1 299 ? -16.401 -9.754 11.576 1.00 90.50 299 THR A CA 1
ATOM 2380 C C . THR A 1 299 ? -16.987 -11.102 11.964 1.00 90.50 299 THR A C 1
ATOM 2382 O O . THR A 1 299 ? -17.163 -11.362 13.153 1.00 90.50 299 THR A O 1
ATOM 2385 N N . ARG A 1 300 ? -17.242 -11.979 10.990 1.00 76.19 300 ARG A N 1
ATOM 2386 C CA . ARG A 1 300 ? -17.543 -13.380 11.301 1.00 76.19 300 ARG A CA 1
ATOM 2387 C C . ARG A 1 300 ? -16.291 -13.985 11.936 1.00 76.19 300 ARG A C 1
ATOM 2389 O O . ARG A 1 300 ? -15.206 -13.780 11.393 1.00 76.19 300 ARG A O 1
ATOM 2396 N N . GLN A 1 301 ? -16.428 -14.633 13.092 1.00 56.25 301 GLN A N 1
ATOM 2397 C CA . GLN A 1 301 ? -15.330 -15.427 13.639 1.00 56.25 301 GLN A CA 1
ATOM 2398 C C . GLN A 1 301 ? -15.003 -16.515 12.612 1.00 56.25 301 GLN A C 1
ATOM 2400 O O . GLN A 1 301 ? -15.914 -17.174 12.107 1.00 56.25 301 GLN A O 1
ATOM 2405 N N . SER A 1 302 ? -13.732 -16.576 12.221 1.00 49.66 302 SER A N 1
ATOM 2406 C CA . SER A 1 302 ? -13.167 -17.652 11.406 1.00 49.66 302 SER A CA 1
ATOM 2407 C C . SER A 1 302 ? -12.969 -18.895 12.249 1.00 49.66 302 SER A C 1
ATOM 2409 O O . SER A 1 302 ? -12.423 -18.706 13.362 1.00 49.66 302 SER A O 1
#

Sequence (302 aa):
MLVQTSEGGSEIKIANELSEETTIETVEMFTAVKAKKHIILNHKIVNSSKDWIYGKESELNVSRKSAKVQKSVKYGVAYTGSLSVYRWNTYDKRVYNAVVSLYAAGNEVLTPSMIYRHMNGLDGRQGVSDSSIELIINSVDKSRETYIGIEFENDDSALKGTLIHADKVNVITGKYSVVGYQLKEKPILYQINTKQIITVDAGLLNTKDRIKRDSVNAVILKEFLIKRIENIKAGKLNPHIRFEAIYEELGISQPTRKNIETIRKNTENILLSLSDKKYIQKYDLYKQGKAFKGIKITTRQS